Protein 1MKZ (pdb70)

InterPro domains:
  IPR001453 MoaB/Mog domain [PF00994] (14-156)
  IPR001453 MoaB/Mog domain [SM00852] (14-158)
  IPR001453 MoaB/Mog domain [TIGR00177] (12-153)
  IPR001453 MoaB/Mog domain [cd00886] (12-156)
  IPR008284 Molybdenum cofactor biosynthesis, conserved site [PS01078] (72-85)
  IPR012245 Molybdenum cofactor biosynthesis protein MoaB [PIRSF006443] (5-164)
  IPR012245 Molybdenum cofactor biosynthesis protein MoaB [PTHR43232] (4-166)
  IPR013484 Molybdenum cofactor biosynthesis protein B, proteobacteria [TIGR02667] (7-169)
  IPR036425 MoaB/Mog-like domain superfamily [G3DSA:3.40.980.10] (1-170)
  IPR036425 MoaB/Mog-like domain superfamily [SSF53218] (7-168)

Foldseek 3Di:
DFDPDFDAAEEEEEEEAQDDDPVPQVQSVLVVVLSVVLPHHDPYYYYYYLDLVVLLVVVVCLLPDDGAFEYEYEALFFDDDSRCNCVNPVVQAPFWPAVLLVVLCCVCVVPNPCSVGGDWTWGHHNLHTYTYYSDNVSSCCSCPPPNVLQSTSRRPPGHSPVRTRDDD/DAFDPDWDAAEEEEEEEAAPDDPVRQPQSVLVCVVSVVLPHHHPYYDYHYLDLVRLLVVVVCLLPDQGAQEYEYEALFFDDPSRCNCVSPVVQAPFWPVVLQVVLCCVCVVPNPCSVGGDWTWGHHNLHTYTYYRDNVSSCSSCPPPNVLQSTSRRPPHHSVVRTRDHD

B-factor: mean 16.8, std 5.02, range [2.0, 39.2]

Sequence (337 aa):
QVSTEFIPTRIAILTVSNRRGEEDDTSGHYLRDSAQEAGHHVVDKAIVKENRYAIRAQVSAWIASDDVQVVLITGGTGLTEGDQAPEALLPLFDREVEGFGEVFRLSFEEIGTSTLQSRAVAGVANKTLILAPGSTKACRTAWENIIAPQLDARTRPCNFHPHLKKGSSQVSTEFIPTRIAILTVSNRRGEEDDTSGHYLRDSAQEAGHHVVDKAIVKENRYAIRAQVSAWIASDDVQVVLITGGTGLTEGDQAPEALLPLFDREVEGFGEVFRLSFEEIGTSTLQSRAVAGVANKTLILAPGSTKACRTAWENIIAPQLDARTRPCNFHPHLKKGS

Structure (mmCIF, N/CA/C/O backbone):
data_1MKZ
#
_entry.id   1MKZ
#
_cell.length_a   69.169
_cell.length_b   69.169
_cell.length_c   126.184
_cell.angle_alpha   90.00
_cell.angle_beta   90.00
_cell.angle_gamma   120.00
#
_symmetry.space_group_name_H-M   'P 3 2 1'
#
loop_
_entity.id
_entity.type
_entity.pdbx_description
1 polymer 'Molybdenum cofactor biosynthesis protein B'
2 non-polymer 'SULFATE ION'
3 non-polymer 'ACETIC ACID'
4 water water
#
loop_
_atom_site.group_PDB
_atom_site.id
_atom_site.type_symbol
_atom_site.label_atom_id
_atom_site.label_alt_id
_atom_site.label_comp_id
_atom_site.label_asym_id
_atom_site.label_entity_id
_atom_site.label_seq_id
_atom_site.pdbx_PDB_ins_code
_atom_site.Cartn_x
_atom_site.Cartn_y
_atom_site.Cartn_z
_atom_site.occupancy
_atom_site.B_iso_or_equiv
_atom_site.auth_seq_id
_atom_site.auth_comp_id
_atom_site.auth_asym_id
_atom_site.auth_atom_id
_atom_site.pdbx_PDB_model_num
ATOM 1 N N . GLN A 1 3 ? 12.232 35.461 52.232 1.00 26.45 3 GLN A N 1
ATOM 2 C CA . GLN A 1 3 ? 13.429 35.020 53.008 1.00 25.35 3 GLN A CA 1
ATOM 3 C C . GLN A 1 3 ? 13.058 33.981 54.085 1.00 24.11 3 GLN A C 1
ATOM 4 O O . GLN A 1 3 ? 13.221 32.787 53.838 1.00 22.59 3 GLN A O 1
ATOM 10 N N . VAL A 1 4 ? 12.589 34.434 55.255 1.00 22.81 4 VAL A N 1
ATOM 11 C CA . VAL A 1 4 ? 12.184 33.554 56.368 1.00 21.92 4 VAL A CA 1
ATOM 12 C C . VAL A 1 4 ? 10.710 33.726 56.786 1.00 20.63 4 VAL A C 1
ATOM 13 O O . VAL A 1 4 ? 10.276 34.786 57.199 1.00 21.49 4 VAL A O 1
ATOM 17 N N . SER A 1 5 ? 9.956 32.643 56.618 1.00 19.71 5 SER A N 1
ATOM 18 C CA . SER A 1 5 ? 8.531 32.547 56.890 1.00 19.99 5 SER A CA 1
ATOM 19 C C . SER A 1 5 ? 8.223 32.452 58.377 1.00 19.93 5 SER A C 1
ATOM 20 O O . SER A 1 5 ? 8.992 31.879 59.158 1.00 19.24 5 SER A O 1
ATOM 23 N N . THR A 1 6 ? 7.092 33.020 58.778 1.00 19.66 6 THR A N 1
ATOM 24 C CA . THR A 1 6 ? 6.605 32.789 60.113 1.00 19.99 6 THR A CA 1
ATOM 25 C C . THR A 1 6 ? 6.011 31.384 60.245 1.00 20.52 6 THR A C 1
ATOM 26 O O . THR A 1 6 ? 5.826 30.883 61.352 1.00 22.53 6 THR A O 1
ATOM 33 N N . GLU A 1 7 ? 5.708 30.752 59.124 1.00 21.08 7 GLU A N 1
ATOM 34 C CA . GLU A 1 7 ? 5.005 29.476 59.121 1.00 21.33 7 GLU A CA 1
ATOM 35 C C . GLU A 1 7 ? 5.682 28.389 58.319 1.00 20.10 7 GLU A C 1
ATOM 36 O O . GLU A 1 7 ? 6.344 28.642 57.314 1.00 18.52 7 GLU A O 1
ATOM 42 N N . PHE A 1 8 ? 5.476 27.154 58.752 1.00 18.66 8 PHE A N 1
ATOM 43 C CA . PHE A 1 8 ? 5.877 26.005 57.943 1.00 17.64 8 PHE A CA 1
ATOM 44 C C . PHE A 1 8 ? 5.014 25.920 56.680 1.00 17.00 8 PHE A C 1
ATOM 45 O O . PHE A 1 8 ? 3.796 26.173 56.695 1.00 16.04 8 PHE A O 1
ATOM 53 N N . ILE A 1 9 ? 5.682 25.590 55.579 1.00 15.52 9 ILE A N 1
ATOM 54 C CA . ILE A 1 9 ? 5.086 25.508 54.269 1.00 16.12 9 ILE A CA 1
ATOM 55 C C . ILE A 1 9 ? 5.481 24.165 53.708 1.00 15.68 9 ILE A C 1
ATOM 56 O O . ILE A 1 9 ? 6.659 23.931 53.402 1.00 15.80 9 ILE A O 1
ATOM 61 N N . PRO A 1 10 ? 4.530 23.255 53.601 1.00 14.89 10 PRO A N 1
ATOM 62 C CA . PRO A 1 10 ? 4.848 21.956 53.006 1.00 15.04 10 PRO A CA 1
ATOM 63 C C . PRO A 1 10 ? 5.508 22.095 51.637 1.00 15.84 10 PRO A C 1
ATOM 64 O O . PRO A 1 10 ? 5.120 22.917 50.803 1.00 16.76 10 PRO A O 1
ATOM 68 N N . THR A 1 11 ? 6.518 21.262 51.406 1.00 15.16 11 THR A N 1
ATOM 69 C CA . THR A 1 11 ? 7.134 21.151 50.080 1.00 15.96 11 THR A CA 1
ATOM 70 C C . THR A 1 11 ? 6.702 19.853 49.416 1.00 15.39 11 THR A C 1
ATOM 71 O O . THR A 1 11 ? 6.326 18.906 50.110 1.00 14.99 11 THR A O 1
ATOM 75 N N . ARG A 1 12 ? 6.779 19.804 48.082 1.00 15.45 12 ARG A N 1
ATOM 76 C CA . ARG A 1 12 ? 6.439 18.620 47.314 1.00 15.03 12 ARG A CA 1
ATOM 77 C C . ARG A 1 12 ? 7.694 17.869 46.950 1.00 15.50 12 ARG A C 1
ATOM 78 O O . ARG A 1 12 ? 8.524 18.402 46.231 1.00 15.20 12 ARG A O 1
ATOM 86 N N . ILE A 1 13 ? 7.787 16.643 47.450 1.00 14.46 13 ILE A N 1
ATOM 87 C CA . ILE A 1 13 ? 9.016 15.845 47.408 1.00 14.58 13 ILE A CA 1
ATOM 88 C C . ILE A 1 13 ? 8.771 14.571 46.622 1.00 14.46 13 ILE A C 1
ATOM 89 O O . ILE A 1 13 ? 7.705 13.973 46.777 1.00 14.58 13 ILE A O 1
ATOM 94 N N . ALA A 1 14 ? 9.730 14.172 45.777 1.00 14.60 14 ALA A N 1
ATOM 95 C CA . ALA A 1 14 ? 9.746 12.898 45.094 1.00 13.95 14 ALA A CA 1
ATOM 96 C C . ALA A 1 14 ? 10.960 12.132 45.650 1.00 14.91 14 ALA A C 1
ATOM 97 O O . ALA A 1 14 ? 12.030 12.678 45.900 1.00 14.64 14 ALA A O 1
ATOM 99 N N . ILE A 1 15 ? 10.767 10.844 45.849 1.00 14.88 15 ILE A N 1
ATOM 100 C CA . ILE A 1 15 ? 11.823 10.019 46.406 1.00 15.26 15 ILE A CA 1
ATOM 101 C C . ILE A 1 15 ? 12.208 8.878 45.434 1.00 14.28 15 ILE A C 1
ATOM 102 O O . ILE A 1 15 ? 11.360 8.108 44.992 1.00 14.72 15 ILE A O 1
ATOM 107 N N . LEU A 1 16 ? 13.485 8.795 45.139 1.00 14.46 16 LEU A N 1
ATOM 108 C CA . LEU A 1 16 ? 14.058 7.753 44.288 1.00 14.36 16 LEU A CA 1
ATOM 109 C C . LEU A 1 16 ? 14.975 6.829 45.096 1.00 13.57 16 LEU A C 1
ATOM 110 O O . LEU A 1 16 ? 15.917 7.324 45.744 1.00 14.49 16 LEU A O 1
ATOM 115 N N . THR A 1 17 ? 14.721 5.516 45.052 1.00 14.02 17 THR A N 1
ATOM 116 C CA . THR A 1 17 ? 15.679 4.560 45.556 1.00 13.99 17 THR A CA 1
ATOM 117 C C . THR A 1 17 ? 16.446 3.978 44.388 1.00 13.66 17 THR A C 1
ATOM 118 O O . THR A 1 17 ? 15.835 3.606 43.403 1.00 14.39 17 THR A O 1
ATOM 122 N N . VAL A 1 18 ? 17.756 3.883 44.529 1.00 13.90 18 VAL A N 1
ATOM 123 C CA . VAL A 1 18 ? 18.590 3.310 43.493 1.00 13.28 18 VAL A CA 1
ATOM 124 C C . VAL A 1 18 ? 19.113 1.992 44.052 1.00 14.65 18 VAL A C 1
ATOM 125 O O . VAL A 1 18 ? 19.957 1.977 44.961 1.00 15.77 18 VAL A O 1
ATOM 129 N N . SER A 1 19 ? 18.590 0.890 43.521 1.00 16.37 19 SER A N 1
ATOM 130 C CA . SER A 1 19 ? 18.951 -0.443 43.997 1.00 17.75 19 SER A CA 1
ATOM 131 C C . SER A 1 19 ? 18.743 -1.496 42.912 1.00 18.71 19 SER A C 1
ATOM 132 O O . SER A 1 19 ? 17.686 -1.541 42.281 1.00 18.22 19 SER A O 1
ATOM 135 N N . ASN A 1 20 ? 19.731 -2.367 42.741 1.00 21.11 20 ASN A N 1
ATOM 136 C CA . ASN A 1 20 ? 19.621 -3.501 41.818 1.00 22.70 20 ASN A CA 1
ATOM 137 C C . ASN A 1 20 ? 18.628 -4.589 42.284 1.00 23.87 20 ASN A C 1
ATOM 138 O O . ASN A 1 20 ? 18.047 -5.309 41.465 1.00 24.76 20 ASN A O 1
ATOM 143 N N . ARG A 1 21 ? 18.425 -4.701 43.590 1.00 24.34 21 ARG A N 1
ATOM 144 C CA . ARG A 1 21 ? 17.739 -5.867 44.164 1.00 25.11 21 ARG A CA 1
ATOM 145 C C . ARG A 1 21 ? 16.497 -5.565 45.003 1.00 24.78 21 ARG A C 1
ATOM 146 O O . ARG A 1 21 ? 15.565 -6.386 45.082 1.00 25.56 21 ARG A O 1
ATOM 154 N N . ARG A 1 22 ? 16.488 -4.406 45.652 1.00 24.78 22 ARG A N 1
ATOM 155 C CA . ARG A 1 22 ? 15.429 -4.065 46.587 1.00 24.43 22 ARG A CA 1
ATOM 156 C C . ARG A 1 22 ? 14.195 -3.706 45.778 1.00 23.84 22 ARG A C 1
ATOM 157 O O . ARG A 1 22 ? 14.285 -3.001 44.780 1.00 24.50 22 ARG A O 1
ATOM 162 N N . GLY A 1 23 ? 13.038 -4.222 46.182 1.00 23.53 23 GLY A N 1
ATOM 163 C CA . GLY A 1 23 ? 11.788 -3.703 45.675 1.00 23.32 23 GLY A CA 1
ATOM 164 C C . GLY A 1 23 ? 11.140 -2.957 46.817 1.00 23.42 23 GLY A C 1
ATOM 165 O O . GLY A 1 23 ? 11.762 -2.760 47.874 1.00 23.50 23 GLY A O 1
ATOM 166 N N . GLU A 1 24 ? 9.888 -2.553 46.645 1.00 23.51 24 GLU A N 1
ATOM 167 C CA . GLU A 1 24 ? 9.255 -1.780 47.705 1.00 23.68 24 GLU A CA 1
ATOM 168 C C . GLU A 1 24 ? 9.256 -2.511 49.047 1.00 24.52 24 GLU A C 1
ATOM 169 O O . GLU A 1 24 ? 9.394 -1.883 50.098 1.00 26.13 24 GLU A O 1
ATOM 180 N N . GLU A 1 25 ? 9.149 -3.834 49.016 1.00 24.47 25 GLU A N 1
ATOM 181 C CA . GLU A 1 25 ? 8.987 -4.596 50.257 1.00 24.15 25 GLU A CA 1
ATOM 182 C C . GLU A 1 25 ? 10.132 -4.319 51.242 1.00 23.79 25 GLU A C 1
ATOM 183 O O . GLU A 1 25 ? 9.898 -4.255 52.441 1.00 24.46 25 GLU A O 1
ATOM 194 N N . ASP A 1 26 ? 11.363 -4.168 50.754 1.00 22.44 26 ASP A N 1
ATOM 195 C CA . ASP A 1 26 ? 12.487 -4.030 51.680 1.00 21.98 26 ASP A CA 1
ATOM 196 C C . ASP A 1 26 ? 13.235 -2.774 51.361 1.00 20.64 26 ASP A C 1
ATOM 197 O O . ASP A 1 26 ? 14.450 -2.711 51.481 1.00 23.01 26 ASP A O 1
ATOM 202 N N . ASP A 1 27 ? 12.516 -1.762 50.921 1.00 19.03 27 ASP A N 1
ATOM 203 C CA . ASP A 1 27 ? 13.180 -0.500 50.641 1.00 17.90 27 ASP A CA 1
ATOM 204 C C . ASP A 1 27 ? 13.273 0.341 51.921 1.00 17.42 27 ASP A C 1
ATOM 205 O O . ASP A 1 27 ? 12.554 1.329 52.121 1.00 16.14 27 ASP A O 1
ATOM 210 N N . THR A 1 28 ? 14.137 -0.082 52.828 1.00 16.59 28 THR A N 1
ATOM 211 C CA . THR A 1 28 ? 14.156 0.517 54.143 1.00 15.79 28 THR A CA 1
ATOM 212 C C . THR A 1 28 ? 14.472 2.015 54.092 1.00 14.61 28 THR A C 1
ATOM 213 O O . THR A 1 28 ? 13.897 2.804 54.837 1.00 14.39 28 THR A O 1
ATOM 220 N N . SER A 1 29 ? 15.412 2.413 53.249 1.00 14.63 29 SER A N 1
ATOM 221 C CA . SER A 1 29 ? 15.808 3.810 53.271 1.00 13.66 29 SER A CA 1
ATOM 222 C C . SER A 1 29 ? 14.768 4.673 52.575 1.00 14.48 29 SER A C 1
ATOM 223 O O . SER A 1 29 ? 14.427 5.770 53.030 1.00 15.14 29 SER A O 1
ATOM 226 N N . GLY A 1 30 ? 14.207 4.198 51.480 1.00 15.11 30 GLY A N 1
ATOM 227 C CA . GLY A 1 30 ? 13.119 4.944 50.874 1.00 15.33 30 GLY A CA 1
ATOM 228 C C . GLY A 1 30 ? 11.924 5.108 51.792 1.00 15.49 30 GLY A C 1
ATOM 229 O O . GLY A 1 30 ? 11.336 6.189 51.890 1.00 15.08 30 GLY A O 1
ATOM 230 N N . HIS A 1 31 ? 11.557 4.033 52.479 1.00 14.90 31 HIS A N 1
ATOM 231 C CA . HIS A 1 31 ? 10.482 4.125 53.469 1.00 16.10 31 HIS A CA 1
ATOM 232 C C . HIS A 1 31 ? 10.798 5.129 54.594 1.00 15.26 31 HIS A C 1
ATOM 233 O O . HIS A 1 31 ? 9.946 5.881 55.019 1.00 16.33 31 HIS A O 1
ATOM 240 N N . TYR A 1 32 ? 12.033 5.134 55.080 1.00 14.39 32 TYR A N 1
ATOM 241 C CA . TYR A 1 32 ? 12.447 6.060 56.117 1.00 14.59 32 TYR A CA 1
ATOM 242 C C . TYR A 1 32 ? 12.241 7.492 55.612 1.00 14.24 32 TYR A C 1
ATOM 243 O O . TYR A 1 32 ? 11.711 8.354 56.328 1.00 14.62 32 TYR A O 1
ATOM 252 N N . LEU A 1 33 ? 12.689 7.759 54.390 1.00 14.60 33 LEU A N 1
ATOM 253 C CA . LEU A 1 33 ? 12.616 9.118 53.879 1.00 14.46 33 LEU A CA 1
ATOM 254 C C . LEU A 1 33 ? 11.154 9.545 53.666 1.00 14.67 33 LEU A C 1
ATOM 255 O O . LEU A 1 33 ? 10.763 10.675 53.931 1.00 14.56 33 LEU A O 1
ATOM 260 N N . ARG A 1 34 ? 10.360 8.655 53.118 1.00 14.73 34 ARG A N 1
ATOM 261 C CA . ARG A 1 34 ? 8.952 8.972 52.899 1.00 16.70 34 ARG A CA 1
ATOM 262 C C . ARG A 1 34 ? 8.251 9.222 54.238 1.00 16.84 34 ARG A C 1
ATOM 263 O O . ARG A 1 34 ? 7.547 10.235 54.423 1.00 17.14 34 ARG A O 1
ATOM 271 N N . ASP A 1 35 ? 8.429 8.306 55.183 1.00 16.53 35 ASP A N 1
ATOM 272 C CA . ASP A 1 35 ? 7.799 8.464 56.495 1.00 16.60 35 ASP A CA 1
ATOM 273 C C . ASP A 1 35 ? 8.260 9.743 57.174 1.00 16.51 35 ASP A C 1
ATOM 274 O O . ASP A 1 35 ? 7.451 10.432 57.794 1.00 16.80 35 ASP A O 1
ATOM 279 N N . SER A 1 36 ? 9.544 10.065 57.076 1.00 16.18 36 SER A N 1
ATOM 280 C CA . SER A 1 36 ? 10.090 11.204 57.781 1.00 15.95 36 SER A CA 1
ATOM 281 C C . SER A 1 36 ? 9.544 12.489 57.144 1.00 15.96 36 SER A C 1
ATOM 282 O O . SER A 1 36 ? 9.175 13.416 57.864 1.00 16.19 36 SER A O 1
ATOM 285 N N . ALA A 1 37 ? 9.466 12.520 55.816 1.00 16.22 37 ALA A N 1
ATOM 286 C CA . ALA A 1 37 ? 8.961 13.677 55.070 1.00 16.43 37 ALA A CA 1
ATOM 287 C C . ALA A 1 37 ? 7.474 13.939 55.395 1.00 16.09 37 ALA A C 1
ATOM 288 O O . ALA A 1 37 ? 7.080 15.061 55.710 1.00 15.36 37 ALA A O 1
ATOM 290 N N . GLN A 1 38 ? 6.658 12.895 55.328 1.00 16.00 38 GLN A N 1
ATOM 291 C CA . GLN A 1 38 ? 5.242 12.987 55.688 1.00 15.82 38 GLN A CA 1
ATOM 292 C C . GLN A 1 38 ? 5.054 13.383 57.166 1.00 16.23 38 GLN A C 1
ATOM 293 O O . GLN A 1 38 ? 4.248 14.269 57.508 1.00 15.75 38 GLN A O 1
ATOM 304 N N . GLU A 1 39 ? 5.799 12.759 58.069 1.00 16.55 39 GLU A N 1
ATOM 305 C CA . GLU A 1 39 ? 5.675 13.120 59.469 1.00 17.08 39 GLU A CA 1
ATOM 306 C C . GLU A 1 39 ? 5.948 14.603 59.678 1.00 16.82 39 GLU A C 1
ATOM 307 O O . GLU A 1 39 ? 5.275 15.209 60.496 1.00 17.12 39 GLU A O 1
ATOM 313 N N . ALA A 1 40 ? 6.919 15.173 58.954 1.00 16.88 40 ALA A N 1
ATOM 314 C CA . ALA A 1 40 ? 7.303 16.587 59.089 1.00 16.69 40 ALA A CA 1
ATOM 315 C C . ALA A 1 40 ? 6.281 17.503 58.422 1.00 16.91 40 ALA A C 1
ATOM 316 O O . ALA A 1 40 ? 6.369 18.733 58.555 1.00 18.24 40 ALA A O 1
ATOM 318 N N . GLY A 1 41 ? 5.339 16.939 57.674 1.00 16.36 41 GLY A N 1
ATOM 319 C CA . GLY A 1 41 ? 4.281 17.742 57.067 1.00 16.66 41 GLY A CA 1
ATOM 320 C C . GLY A 1 41 ? 4.475 18.075 55.599 1.00 16.22 41 GLY A C 1
ATOM 321 O O . GLY A 1 41 ? 3.682 18.829 55.030 1.00 16.93 41 GLY A O 1
ATOM 322 N N . HIS A 1 42 ? 5.516 17.519 54.984 1.00 15.02 42 HIS A N 1
ATOM 323 C CA . HIS A 1 42 ? 5.720 17.645 53.556 1.00 14.52 42 HIS A CA 1
ATOM 324 C C . HIS A 1 42 ? 4.819 16.656 52.821 1.00 14.92 42 HIS A C 1
ATOM 325 O O . HIS A 1 42 ? 4.141 15.812 53.426 1.00 17.66 42 HIS A O 1
ATOM 332 N N . HIS A 1 43 ? 4.781 16.816 51.516 1.00 16.30 43 HIS A N 1
ATOM 333 C CA . HIS A 1 43 ? 3.915 16.047 50.649 1.00 17.36 43 HIS A CA 1
ATOM 334 C C . HIS A 1 43 ? 4.839 15.243 49.744 1.00 17.50 43 HIS A C 1
ATOM 335 O O . HIS A 1 43 ? 5.564 15.821 48.952 1.00 16.58 43 HIS A O 1
ATOM 342 N N . VAL A 1 44 ? 4.805 13.912 49.856 1.00 17.63 44 VAL A N 1
ATOM 343 C CA . VAL A 1 44 ? 5.563 13.038 48.976 1.00 18.02 44 VAL A CA 1
ATOM 344 C C . VAL A 1 44 ? 4.673 12.716 47.777 1.00 18.44 44 VAL A C 1
ATOM 345 O O . VAL A 1 44 ? 3.726 11.925 47.900 1.00 19.05 44 VAL A O 1
ATOM 349 N N . VAL A 1 45 ? 4.952 13.389 46.668 1.00 17.42 45 VAL A N 1
ATOM 350 C CA . VAL A 1 45 ? 4.094 13.417 45.481 1.00 18.04 45 VAL A CA 1
ATOM 351 C C . VAL A 1 45 ? 4.417 12.297 44.516 1.00 17.76 45 VAL A C 1
ATOM 352 O O . VAL A 1 45 ? 3.596 11.907 43.682 1.00 20.13 45 VAL A O 1
ATOM 356 N N . ASP A 1 46 ? 5.599 11.723 44.651 1.00 17.65 46 ASP A N 1
ATOM 357 C CA . ASP A 1 46 ? 5.947 10.593 43.808 1.00 16.51 46 ASP A CA 1
ATOM 358 C C . ASP A 1 46 ? 7.082 9.814 44.440 1.00 16.01 46 ASP A C 1
ATOM 359 O O . ASP A 1 46 ? 7.791 10.342 45.285 1.00 16.07 46 ASP A O 1
ATOM 364 N N . LYS A 1 47 ? 7.230 8.551 44.046 1.00 16.58 47 LYS A N 1
ATOM 365 C CA . LYS A 1 47 ? 8.246 7.666 44.593 1.00 17.13 47 LYS A CA 1
ATOM 366 C C . LYS A 1 47 ? 8.511 6.644 43.524 1.00 15.88 47 LYS A C 1
ATOM 367 O O . LYS A 1 47 ? 7.540 6.161 42.923 1.00 17.95 47 LYS A O 1
ATOM 373 N N . ALA A 1 48 ? 9.784 6.264 43.323 1.00 15.59 48 ALA A N 1
ATOM 374 C CA . ALA A 1 48 ? 10.167 5.199 42.393 1.00 15.35 48 ALA A CA 1
ATOM 375 C C . ALA A 1 48 ? 11.410 4.494 42.889 1.00 15.18 48 ALA A C 1
ATOM 376 O O . ALA A 1 48 ? 12.184 5.075 43.641 1.00 15.67 48 ALA A O 1
ATOM 378 N N . ILE A 1 49 ? 11.605 3.273 42.412 1.00 14.72 49 ILE A N 1
ATOM 379 C CA . ILE A 1 49 ? 12.817 2.516 42.616 1.00 14.47 49 ILE A CA 1
ATOM 380 C C . ILE A 1 49 ? 13.356 2.164 41.231 1.00 14.02 49 ILE A C 1
ATOM 381 O O . ILE A 1 49 ? 12.605 1.716 40.365 1.00 14.07 49 ILE A O 1
ATOM 386 N N . VAL A 1 50 ? 14.646 2.415 40.995 1.00 15.41 50 VAL A N 1
ATOM 387 C CA . VAL A 1 50 ? 15.284 2.094 39.744 1.00 15.40 50 VAL A CA 1
ATOM 388 C C . VAL A 1 50 ? 16.551 1.339 40.031 1.00 15.99 50 VAL A C 1
ATOM 389 O O . VAL A 1 50 ? 17.072 1.385 41.151 1.00 14.52 50 VAL A O 1
ATOM 393 N N . LYS A 1 51 ? 17.052 0.643 39.014 1.00 16.93 51 LYS A N 1
ATOM 394 C CA . LYS A 1 51 ? 18.294 -0.111 39.125 1.00 18.10 51 LYS A CA 1
ATOM 395 C C . LYS A 1 51 ? 19.472 0.848 39.058 1.00 17.08 51 LYS A C 1
ATOM 396 O O . LYS A 1 51 ? 19.249 2.045 38.845 1.00 16.04 51 LYS A O 1
ATOM 402 N N . GLU A 1 52 ? 20.665 0.296 39.289 1.00 18.06 52 GLU A N 1
ATOM 403 C CA . GLU A 1 52 ? 21.911 1.069 39.295 1.00 18.82 52 GLU A CA 1
ATOM 404 C C . GLU A 1 52 ? 22.343 1.282 37.863 1.00 17.98 52 GLU A C 1
ATOM 405 O O . GLU A 1 52 ? 23.253 0.625 37.315 1.00 18.95 52 GLU A O 1
ATOM 411 N N . ASN A 1 53 ? 21.596 2.149 37.215 1.00 15.73 53 ASN A N 1
ATOM 412 C CA . ASN A 1 53 ? 21.727 2.374 35.810 1.00 15.10 53 ASN A CA 1
ATOM 413 C C . ASN A 1 53 ? 21.616 3.893 35.585 1.00 13.92 53 ASN A C 1
ATOM 414 O O . ASN A 1 53 ? 20.634 4.498 35.967 1.00 12.96 53 ASN A O 1
ATOM 419 N N . ARG A 1 54 ? 22.617 4.496 34.951 1.00 13.03 54 ARG A N 1
ATOM 420 C CA . ARG A 1 54 ? 22.554 5.944 34.830 1.00 12.73 54 ARG A CA 1
ATOM 421 C C . ARG A 1 54 ? 21.372 6.448 34.003 1.00 11.31 54 ARG A C 1
ATOM 422 O O . ARG A 1 54 ? 20.874 7.555 34.241 1.00 11.70 54 ARG A O 1
ATOM 430 N N . TYR A 1 55 ? 20.940 5.690 33.018 1.00 10.38 55 TYR A N 1
ATOM 431 C CA . TYR A 1 55 ? 19.841 6.131 32.149 1.00 10.16 55 TYR A CA 1
ATOM 432 C C . TYR A 1 55 ? 18.498 6.074 32.840 1.00 10.63 55 TYR A C 1
ATOM 433 O O . TYR A 1 55 ? 17.641 6.922 32.642 1.00 10.51 55 TYR A O 1
ATOM 442 N N . ALA A 1 56 ? 18.278 5.006 33.619 1.00 11.04 56 ALA A N 1
ATOM 443 C CA . ALA A 1 56 ? 17.084 4.931 34.412 1.00 11.18 56 ALA A CA 1
ATOM 444 C C . ALA A 1 56 ? 16.968 6.096 35.385 1.00 10.67 56 ALA A C 1
ATOM 445 O O . ALA A 1 56 ? 15.917 6.652 35.539 1.00 12.18 56 ALA A O 1
ATOM 447 N N . ILE A 1 57 ? 18.064 6.432 36.047 1.00 10.97 57 ILE A N 1
ATOM 448 C CA . ILE A 1 57 ? 18.097 7.536 36.985 1.00 11.27 57 ILE A CA 1
ATOM 449 C C . ILE A 1 57 ? 17.820 8.835 36.230 1.00 12.47 57 ILE A C 1
ATOM 450 O O . ILE A 1 57 ? 16.977 9.612 36.615 1.00 12.82 57 ILE A O 1
ATOM 455 N N . ARG A 1 58 ? 18.531 9.066 35.140 1.00 12.80 58 ARG A N 1
ATOM 456 C CA . ARG A 1 58 ? 18.304 10.308 34.390 1.00 11.66 58 ARG A CA 1
ATOM 457 C C . ARG A 1 58 ? 16.885 10.461 33.884 1.00 12.20 58 ARG A C 1
ATOM 458 O O . ARG A 1 58 ? 16.337 11.568 33.829 1.00 12.69 58 ARG A O 1
ATOM 466 N N . ALA A 1 59 ? 16.249 9.355 33.482 1.00 11.44 59 ALA A N 1
ATOM 467 C CA . ALA A 1 59 ? 14.915 9.410 32.963 1.00 11.80 59 ALA A CA 1
ATOM 468 C C . ALA A 1 59 ? 13.962 9.869 34.060 1.00 11.94 59 ALA A C 1
ATOM 469 O O . ALA A 1 59 ? 13.161 10.739 33.848 1.00 12.44 59 ALA A O 1
ATOM 471 N N . GLN A 1 60 ? 14.028 9.224 35.220 1.00 11.93 60 GLN A N 1
ATOM 472 C CA . GLN A 1 60 ? 13.061 9.538 36.278 1.00 12.52 60 GLN A CA 1
ATOM 473 C C . GLN A 1 60 ? 13.344 10.935 36.815 1.00 12.03 60 GLN A C 1
ATOM 474 O O . GLN A 1 60 ? 12.406 11.699 37.001 1.00 12.54 60 GLN A O 1
ATOM 480 N N . VAL A 1 61 ? 14.602 11.299 37.077 1.00 11.96 61 VAL A N 1
ATOM 481 C CA . VAL A 1 61 ? 14.915 12.597 37.668 1.00 13.06 61 VAL A CA 1
ATOM 482 C C . VAL A 1 61 ? 14.610 13.720 36.666 1.00 13.88 61 VAL A C 1
ATOM 483 O O . VAL A 1 61 ? 14.046 14.758 37.045 1.00 13.39 61 VAL A O 1
ATOM 487 N N . SER A 1 62 ? 14.833 13.470 35.377 1.00 12.63 62 SER A N 1
ATOM 488 C CA . SER A 1 62 ? 14.566 14.497 34.364 1.00 12.85 62 SER A CA 1
ATOM 489 C C . SER A 1 62 ? 13.071 14.758 34.325 1.00 13.02 62 SER A C 1
ATOM 490 O O . SER A 1 62 ? 12.645 15.859 34.087 1.00 13.68 62 SER A O 1
ATOM 493 N N . ALA A 1 63 ? 12.250 13.729 34.485 1.00 14.25 63 ALA A N 1
ATOM 494 C CA . ALA A 1 63 ? 10.794 13.915 34.493 1.00 14.35 63 ALA A CA 1
ATOM 495 C C . ALA A 1 63 ? 10.400 14.815 35.655 1.00 14.54 63 ALA A C 1
ATOM 496 O O . ALA A 1 63 ? 9.642 15.743 35.482 1.00 14.85 63 ALA A O 1
ATOM 498 N N . TRP A 1 64 ? 10.951 14.557 36.837 1.00 13.90 64 TRP A N 1
ATOM 499 C CA . TRP A 1 64 ? 10.599 15.375 37.998 1.00 13.77 64 TRP A CA 1
ATOM 500 C C . TRP A 1 64 ? 11.148 16.794 37.888 1.00 13.30 64 TRP A C 1
ATOM 501 O O . TRP A 1 64 ? 10.481 17.751 38.274 1.00 13.87 64 TRP A O 1
ATOM 512 N N . ILE A 1 65 ? 12.339 16.945 37.347 1.00 13.72 65 ILE A N 1
ATOM 513 C CA . ILE A 1 65 ? 12.924 18.291 37.106 1.00 12.38 65 ILE A CA 1
ATOM 514 C C . ILE A 1 65 ? 11.961 19.160 36.219 1.00 13.04 65 ILE A C 1
ATOM 515 O O . ILE A 1 65 ? 11.682 20.318 36.509 1.00 13.41 65 ILE A O 1
ATOM 520 N N . ALA A 1 66 ? 11.476 18.557 35.142 1.00 13.19 66 ALA A N 1
ATOM 521 C CA . ALA A 1 66 ? 10.598 19.240 34.201 1.00 13.73 66 ALA A CA 1
ATOM 522 C C . ALA A 1 66 ? 9.157 19.431 34.663 1.00 14.04 66 ALA A C 1
ATOM 523 O O . ALA A 1 66 ? 8.392 20.289 34.103 1.00 15.10 66 ALA A O 1
ATOM 525 N N . SER A 1 67 ? 8.752 18.652 35.664 1.00 13.54 67 SER A N 1
ATOM 526 C CA . SER A 1 67 ? 7.363 18.715 36.157 1.00 14.55 67 SER A CA 1
ATOM 527 C C . SER A 1 67 ? 6.991 20.056 36.722 1.00 15.11 67 SER A C 1
ATOM 528 O O . SER A 1 67 ? 7.847 20.827 37.097 1.00 14.42 67 SER A O 1
ATOM 531 N N . ASP A 1 68 ? 5.683 20.302 36.786 1.00 15.33 68 ASP A N 1
ATOM 532 C CA . ASP A 1 68 ? 5.191 21.500 37.432 1.00 17.34 68 ASP A CA 1
ATOM 533 C C . ASP A 1 68 ? 5.233 21.443 38.941 1.00 16.49 68 ASP A C 1
ATOM 534 O O . ASP A 1 68 ? 5.341 22.474 39.604 1.00 17.00 68 ASP A O 1
ATOM 539 N N . ASP A 1 69 ? 5.102 20.242 39.486 1.00 16.69 69 ASP A N 1
ATOM 540 C CA . ASP A 1 69 ? 4.809 20.080 40.895 1.00 16.59 69 ASP A CA 1
ATOM 541 C C . ASP A 1 69 ? 5.971 19.665 41.791 1.00 16.14 69 ASP A C 1
ATOM 542 O O . ASP A 1 69 ? 5.926 19.900 42.990 1.00 16.25 69 ASP A O 1
ATOM 547 N N . VAL A 1 70 ? 6.993 19.028 41.244 1.00 14.66 70 VAL A N 1
ATOM 548 C CA . VAL A 1 70 ? 8.017 18.470 42.113 1.00 14.85 70 VAL A CA 1
ATOM 549 C C . VAL A 1 70 ? 9.035 19.566 42.449 1.00 14.30 70 VAL A C 1
ATOM 550 O O . VAL A 1 70 ? 9.687 20.148 41.577 1.00 14.48 70 VAL A O 1
ATOM 554 N N . GLN A 1 71 ? 9.216 19.817 43.743 1.00 13.40 71 GLN A N 1
ATOM 555 C CA . GLN A 1 71 ? 10.149 20.840 44.196 1.00 13.09 71 GLN A CA 1
ATOM 556 C C . GLN A 1 71 ? 11.475 20.268 44.669 1.00 13.58 71 GLN A C 1
ATOM 557 O O . GLN A 1 71 ? 12.481 20.941 44.584 1.00 12.27 71 GLN A O 1
ATOM 563 N N . VAL A 1 72 ? 11.457 19.064 45.211 1.00 13.86 72 VAL A N 1
ATOM 564 C CA . VAL A 1 72 ? 12.629 18.441 45.816 1.00 13.98 72 VAL A CA 1
ATOM 565 C C . VAL A 1 72 ? 12.638 16.979 45.427 1.00 12.90 72 VAL A C 1
ATOM 566 O O . VAL A 1 72 ? 11.601 16.295 45.510 1.00 13.91 72 VAL A O 1
ATOM 570 N N . VAL A 1 73 ? 13.804 16.521 44.983 1.00 13.54 73 VAL A N 1
ATOM 571 C CA . VAL A 1 73 ? 14.049 15.109 44.736 1.00 14.05 73 VAL A CA 1
ATOM 572 C C . VAL A 1 73 ? 15.077 14.561 45.742 1.00 13.61 73 VAL A C 1
ATOM 573 O O . VAL A 1 73 ? 16.168 15.121 45.844 1.00 14.05 73 VAL A O 1
ATOM 577 N N . LEU A 1 74 ? 14.701 13.517 46.468 1.00 13.73 74 LEU A N 1
ATOM 578 C CA . LEU A 1 74 ? 15.609 12.788 47.353 1.00 14.44 74 LEU A CA 1
ATOM 579 C C . LEU A 1 74 ? 15.941 11.483 46.669 1.00 14.87 74 LEU A C 1
ATOM 580 O O . LEU A 1 74 ? 15.038 10.711 46.298 1.00 16.10 74 LEU A O 1
ATOM 585 N N . ILE A 1 75 ? 17.239 11.205 46.592 1.00 14.54 75 ILE A N 1
ATOM 586 C CA . ILE A 1 75 ? 17.733 9.948 46.060 1.00 13.99 75 ILE A CA 1
ATOM 587 C C . ILE A 1 75 ? 18.543 9.227 47.116 1.00 12.98 75 ILE A C 1
ATOM 588 O O . ILE A 1 75 ? 19.409 9.841 47.745 1.00 14.21 75 ILE A O 1
ATOM 593 N N . THR A 1 76 ? 18.363 7.930 47.231 1.00 12.96 76 THR A N 1
ATOM 594 C CA . THR A 1 76 ? 19.180 7.148 48.140 1.00 13.49 76 THR A CA 1
ATOM 595 C C . THR A 1 76 ? 19.746 5.975 47.409 1.00 12.84 76 THR A C 1
ATOM 596 O O . THR A 1 76 ? 18.994 5.248 46.768 1.00 12.77 76 THR A O 1
ATOM 600 N N . GLY A 1 77 ? 21.065 5.795 47.474 1.00 13.10 77 GLY A N 1
ATOM 601 C CA . GLY A 1 77 ? 21.700 4.666 46.789 1.00 13.73 77 GLY A CA 1
ATOM 602 C C . GLY A 1 77 ? 22.555 5.148 45.619 1.00 13.67 77 GLY A C 1
ATOM 603 O O . GLY A 1 77 ? 22.279 6.241 45.046 1.00 15.22 77 GLY A O 1
ATOM 604 N N . GLY A 1 78 ? 23.576 4.354 45.331 1.00 14.70 78 GLY A N 1
ATOM 605 C CA . GLY A 1 78 ? 24.382 4.570 44.150 1.00 14.45 78 GLY A CA 1
ATOM 606 C C . GLY A 1 78 ? 25.457 5.639 44.211 1.00 14.21 78 GLY A C 1
ATOM 607 O O . GLY A 1 78 ? 25.938 6.050 43.139 1.00 13.46 78 GLY A O 1
ATOM 608 N N . THR A 1 79 ? 25.840 6.056 45.422 1.00 15.27 79 THR A N 1
ATOM 609 C CA . THR A 1 79 ? 26.902 7.065 45.562 1.00 15.09 79 THR A CA 1
ATOM 610 C C . THR A 1 79 ? 28.270 6.480 45.934 1.00 15.82 79 THR A C 1
ATOM 611 O O . THR A 1 79 ? 29.231 7.223 46.161 1.00 16.48 79 THR A O 1
ATOM 615 N N . GLY A 1 80 ? 28.379 5.159 45.963 1.00 14.99 80 GLY A N 1
ATOM 616 C CA . GLY A 1 80 ? 29.625 4.503 46.285 1.00 15.83 80 GLY A CA 1
ATOM 617 C C . GLY A 1 80 ? 30.689 4.569 45.223 1.00 16.52 80 GLY A C 1
ATOM 618 O O . GLY A 1 80 ? 30.535 5.284 44.244 1.00 15.87 80 GLY A O 1
ATOM 619 N N . LEU A 1 81 ? 31.741 3.770 45.386 1.00 18.08 81 LEU A N 1
ATOM 620 C CA . LEU A 1 81 ? 32.996 3.978 44.673 1.00 19.51 81 LEU A CA 1
ATOM 621 C C . LEU A 1 81 ? 33.315 2.910 43.654 1.00 21.33 81 LEU A C 1
ATOM 622 O O . LEU A 1 81 ? 34.439 2.854 43.098 1.00 23.49 81 LEU A O 1
ATOM 627 N N . THR A 1 82 ? 32.355 2.024 43.432 1.00 21.93 82 THR A N 1
ATOM 628 C CA . THR A 1 82 ? 32.562 0.958 42.471 1.00 21.63 82 THR A CA 1
ATOM 629 C C . THR A 1 82 ? 31.881 1.275 41.165 1.00 22.36 82 THR A C 1
ATOM 630 O O . THR A 1 82 ? 31.128 2.245 41.065 1.00 21.21 82 THR A O 1
ATOM 634 N N . GLU A 1 83 ? 32.161 0.414 40.182 1.00 23.34 83 GLU A N 1
ATOM 635 C CA . GLU A 1 83 ? 31.620 0.511 38.833 1.00 23.75 83 GLU A CA 1
ATOM 636 C C . GLU A 1 83 ? 30.101 0.738 38.753 1.00 23.06 83 GLU A C 1
ATOM 637 O O . GLU A 1 83 ? 29.663 1.566 37.966 1.00 24.17 83 GLU A O 1
ATOM 648 N N . GLY A 1 84 ? 29.315 0.037 39.573 1.00 23.01 84 GLY A N 1
ATOM 649 C CA . GLY A 1 84 ? 27.874 0.001 39.458 1.00 22.85 84 GLY A CA 1
ATOM 650 C C . GLY A 1 84 ? 27.161 1.175 40.119 1.00 22.12 84 GLY A C 1
ATOM 651 O O . GLY A 1 84 ? 25.960 1.470 39.900 1.00 24.78 84 GLY A O 1
ATOM 652 N N . ASP A 1 85 ? 27.919 1.917 40.915 1.00 20.56 85 ASP A N 1
ATOM 653 C CA . ASP A 1 85 ? 27.390 3.096 41.606 1.00 18.79 85 ASP A CA 1
ATOM 654 C C . ASP A 1 85 ? 27.379 4.273 40.656 1.00 18.75 85 ASP A C 1
ATOM 655 O O . ASP A 1 85 ? 28.440 4.781 40.293 1.00 18.87 85 ASP A O 1
ATOM 660 N N . GLN A 1 86 ? 26.202 4.682 40.211 1.00 16.86 86 GLN A N 1
ATOM 661 C CA . GLN A 1 86 ? 26.126 5.659 39.115 1.00 16.88 86 GLN A CA 1
ATOM 662 C C . GLN A 1 86 ? 25.345 6.914 39.396 1.00 15.57 86 GLN A C 1
ATOM 663 O O . GLN A 1 86 ? 25.035 7.704 38.477 1.00 15.57 86 GLN A O 1
ATOM 669 N N . ALA A 1 87 ? 24.907 7.147 40.646 1.00 14.20 87 ALA A N 1
ATOM 670 C CA . ALA A 1 87 ? 24.018 8.279 40.924 1.00 14.22 87 ALA A CA 1
ATOM 671 C C . ALA A 1 87 ? 24.732 9.614 40.674 1.00 13.89 87 ALA A C 1
ATOM 672 O O . ALA A 1 87 ? 24.188 10.453 39.960 1.00 14.88 87 ALA A O 1
ATOM 674 N N . PRO A 1 88 ? 25.944 9.860 41.153 1.00 13.67 88 PRO A N 1
ATOM 675 C CA . PRO A 1 88 ? 26.599 11.132 40.793 1.00 13.97 88 PRO A CA 1
ATOM 676 C C . PRO A 1 88 ? 26.844 11.277 39.289 1.00 14.36 88 PRO A C 1
ATOM 677 O O . PRO A 1 88 ? 26.671 12.399 38.750 1.00 14.75 88 PRO A O 1
ATOM 681 N N . GLU A 1 89 ? 27.302 10.241 38.623 1.00 14.19 89 GLU A N 1
ATOM 682 C CA . GLU A 1 89 ? 27.535 10.284 37.188 1.00 14.44 89 GLU A CA 1
ATOM 683 C C . GLU A 1 89 ? 26.246 10.647 36.459 1.00 13.95 89 GLU A C 1
ATOM 684 O O . GLU A 1 89 ? 26.268 11.353 35.451 1.00 14.29 89 GLU A O 1
ATOM 690 N N . ALA A 1 90 ? 25.133 10.113 36.956 1.00 12.48 90 ALA A N 1
ATOM 691 C CA . ALA A 1 90 ? 23.864 10.336 36.298 1.00 13.48 90 ALA A CA 1
ATOM 692 C C . ALA A 1 90 ? 23.445 11.739 36.449 1.00 13.45 90 ALA A C 1
ATOM 693 O O . ALA A 1 90 ? 22.913 12.366 35.495 1.00 13.25 90 ALA A O 1
ATOM 695 N N . LEU A 1 91 ? 23.622 12.284 37.664 1.00 14.08 91 LEU A N 1
ATOM 696 C CA . LEU A 1 91 ? 22.904 13.479 38.065 1.00 14.91 91 LEU A CA 1
ATOM 697 C C . LEU A 1 91 ? 23.703 14.741 37.796 1.00 14.28 91 LEU A C 1
ATOM 698 O O . LEU A 1 91 ? 23.159 15.794 37.421 1.00 14.70 91 LEU A O 1
ATOM 703 N N . LEU A 1 92 ? 25.010 14.715 38.019 1.00 14.18 92 LEU A N 1
ATOM 704 C CA . LEU A 1 92 ? 25.812 15.926 37.855 1.00 14.22 92 LEU A CA 1
ATOM 705 C C . LEU A 1 92 ? 25.558 16.652 36.507 1.00 14.79 92 LEU A C 1
ATOM 706 O O . LEU A 1 92 ? 25.414 17.867 36.503 1.00 16.39 92 LEU A O 1
ATOM 711 N N . PRO A 1 93 ? 25.501 15.944 35.377 1.00 14.62 93 PRO A N 1
ATOM 712 C CA . PRO A 1 93 ? 25.224 16.596 34.077 1.00 15.06 93 PRO A CA 1
ATOM 713 C C . PRO A 1 93 ? 23.853 17.277 34.000 1.00 15.50 93 PRO A C 1
ATOM 714 O O . PRO A 1 93 ? 23.670 18.122 33.121 1.00 17.28 93 PRO A O 1
ATOM 718 N N . LEU A 1 94 ? 22.943 16.943 34.896 1.00 15.33 94 LEU A N 1
ATOM 719 C CA . LEU A 1 94 ? 21.597 17.497 34.843 1.00 13.49 94 LEU A CA 1
ATOM 720 C C . LEU A 1 94 ? 21.497 18.794 35.654 1.00 13.62 94 LEU A C 1
ATOM 721 O O . LEU A 1 94 ? 20.503 19.487 35.616 1.00 14.34 94 LEU A O 1
ATOM 726 N N . PHE A 1 95 ? 22.521 19.129 36.417 1.00 13.46 95 PHE A N 1
ATOM 727 C CA . PHE A 1 95 ? 22.384 20.273 37.310 1.00 14.17 95 PHE A CA 1
ATOM 728 C C . PHE A 1 95 ? 22.577 21.616 36.602 1.00 14.04 95 PHE A C 1
ATOM 729 O O . PHE A 1 95 ? 23.485 21.738 35.765 1.00 15.57 95 PHE A O 1
ATOM 737 N N . ASP A 1 96 ? 21.762 22.621 36.952 1.00 14.72 96 ASP A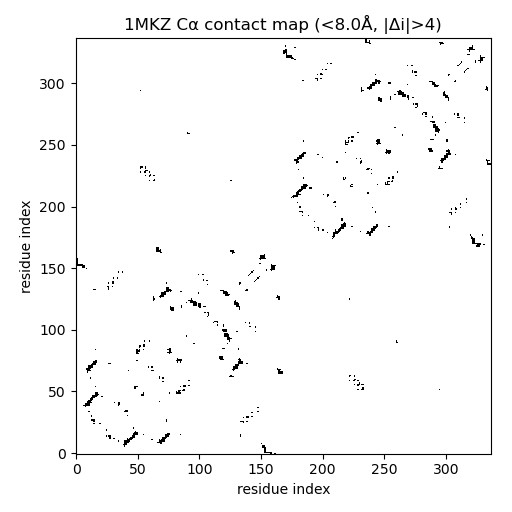 N 1
ATOM 738 C CA . ASP A 1 96 ? 22.129 24.022 36.658 1.00 13.57 96 ASP A CA 1
ATOM 739 C C . ASP A 1 96 ? 23.291 24.519 37.512 1.00 14.58 96 ASP A C 1
ATOM 740 O O . ASP A 1 96 ? 24.196 25.219 37.032 1.00 14.20 96 ASP A O 1
ATOM 745 N N . ARG A 1 97 ? 23.232 24.173 38.787 1.00 14.62 97 ARG A N 1
ATOM 746 C CA . ARG A 1 97 ? 24.260 24.506 39.765 1.00 15.49 97 ARG A CA 1
ATOM 747 C C . ARG A 1 97 ? 24.409 23.343 40.735 1.00 14.87 97 ARG A C 1
ATOM 748 O O . ARG A 1 97 ? 23.465 22.660 41.059 1.00 13.93 97 ARG A O 1
ATOM 763 N N . GLU A 1 98 ? 25.624 23.163 41.226 1.00 16.58 98 GLU A N 1
ATOM 764 C CA . GLU A 1 98 ? 25.867 22.282 42.369 1.00 16.47 98 GLU A CA 1
ATOM 765 C C . GLU A 1 98 ? 25.686 22.996 43.723 1.00 16.86 98 GLU A C 1
ATOM 766 O O . GLU A 1 98 ? 26.001 24.190 43.857 1.00 18.99 98 GLU A O 1
ATOM 772 N N . VAL A 1 99 ? 25.175 22.293 44.725 1.00 15.18 99 VAL A N 1
ATOM 773 C CA . VAL A 1 99 ? 25.013 22.812 46.113 1.00 15.72 99 VAL A CA 1
ATOM 774 C C . VAL A 1 99 ? 26.137 22.127 46.899 1.00 14.93 99 VAL A C 1
ATOM 775 O O . VAL A 1 99 ? 25.887 21.120 47.559 1.00 13.84 99 VAL A O 1
ATOM 779 N N . GLU A 1 100 ? 27.361 22.639 46.820 1.00 14.82 100 GLU A N 1
ATOM 780 C CA . GLU A 1 100 ? 28.552 21.959 47.375 1.00 16.04 100 GLU A CA 1
ATOM 781 C C . GLU A 1 100 ? 28.428 21.736 48.881 1.00 16.29 100 GLU A C 1
ATOM 782 O O . GLU A 1 100 ? 29.025 20.799 49.443 1.00 15.93 100 GLU A O 1
ATOM 786 N N . GLY A 1 101 ? 27.638 22.582 49.536 1.00 15.76 101 GLY A N 1
ATOM 787 C CA . GLY A 1 101 ? 27.506 22.511 50.971 1.00 15.67 101 GLY A CA 1
ATOM 788 C C . GLY A 1 101 ? 26.880 21.226 51.435 1.00 14.39 101 GLY A C 1
ATOM 789 O O . GLY A 1 101 ? 27.095 20.823 52.562 1.00 14.01 101 GLY A O 1
ATOM 790 N N . PHE A 1 102 ? 26.074 20.587 50.598 1.00 13.38 102 PHE A N 1
ATOM 791 C CA . PHE A 1 102 ? 25.342 19.423 51.077 1.00 13.39 102 PHE A CA 1
ATOM 792 C C . PHE A 1 102 ? 26.308 18.265 51.315 1.00 13.19 102 PHE A C 1
ATOM 793 O O . PHE A 1 102 ? 26.296 17.674 52.388 1.00 12.34 102 PHE A O 1
ATOM 801 N N . GLY A 1 103 ? 27.089 17.921 50.290 1.00 13.54 103 GLY A N 1
ATOM 802 C CA . GLY A 1 103 ? 28.084 16.865 50.414 1.00 13.19 103 GLY A CA 1
ATOM 803 C C . GLY A 1 103 ? 29.086 17.140 51.530 1.00 13.73 103 GLY A C 1
ATOM 804 O O . GLY A 1 103 ? 29.473 16.232 52.247 1.00 13.55 103 GLY A O 1
ATOM 805 N N . GLU A 1 104 ? 29.532 18.385 51.644 1.00 13.17 104 GLU A N 1
ATOM 806 C CA . GLU A 1 104 ? 30.538 18.774 52.644 1.00 12.67 104 GLU A CA 1
ATOM 807 C C . GLU A 1 104 ? 30.034 18.624 54.043 1.00 13.15 104 GLU A C 1
ATOM 808 O O . GLU A 1 104 ? 30.666 18.010 54.871 1.00 13.53 104 GLU A O 1
ATOM 814 N N . VAL A 1 105 ? 28.838 19.136 54.303 1.00 12.67 105 VAL A N 1
ATOM 815 C CA . VAL A 1 105 ? 28.291 19.067 55.659 1.00 12.56 105 VAL A CA 1
ATOM 816 C C . VAL A 1 105 ? 27.952 17.593 55.951 1.00 12.75 105 VAL A C 1
ATOM 817 O O . VAL A 1 105 ? 28.146 17.079 57.062 1.00 13.29 105 VAL A O 1
ATOM 821 N N . PHE A 1 106 ? 27.384 16.914 54.960 1.00 12.35 106 PHE A N 1
ATOM 822 C CA . PHE A 1 106 ? 27.048 15.519 55.153 1.00 12.52 106 PHE A CA 1
ATOM 823 C C . PHE A 1 106 ? 28.305 14.746 55.517 1.00 12.41 106 PHE A C 1
ATOM 824 O O . PHE A 1 106 ? 28.304 13.921 56.433 1.00 11.95 106 PHE A O 1
ATOM 832 N N . ARG A 1 107 ? 29.417 15.027 54.847 1.00 12.88 107 ARG A N 1
ATOM 833 C CA . ARG A 1 107 ? 30.674 14.288 55.109 1.00 14.40 107 ARG A CA 1
ATOM 834 C C . ARG A 1 107 ? 31.209 14.639 56.504 1.00 13.56 107 ARG A C 1
ATOM 835 O O . ARG A 1 107 ? 31.742 13.772 57.186 1.00 13.28 107 ARG A O 1
ATOM 851 N N . LEU A 1 109 ? 29.393 15.632 59.195 1.00 14.02 109 LEU A N 1
ATOM 852 C CA . LEU A 1 109 ? 28.545 14.967 60.193 1.00 14.80 109 LEU A CA 1
ATOM 853 C C . LEU A 1 109 ? 28.757 13.458 60.162 1.00 15.24 109 LEU A C 1
ATOM 854 O O . LEU A 1 109 ? 28.781 12.788 61.209 1.00 15.33 109 LEU A O 1
ATOM 859 N N . SER A 1 110 ? 28.961 12.921 58.976 1.00 16.02 110 SER A N 1
ATOM 860 C CA . SER A 1 110 ? 29.189 11.480 58.857 1.00 16.07 110 SER A CA 1
ATOM 861 C C . SER A 1 110 ? 30.523 11.085 59.451 1.00 16.15 110 SER A C 1
ATOM 862 O O . SER A 1 110 ? 30.641 9.992 60.024 1.00 15.52 110 SER A O 1
ATOM 867 N N . PHE A 1 111 ? 31.543 11.926 59.323 1.00 15.59 111 PHE A N 1
ATOM 868 C CA . PHE A 1 111 ? 32.842 11.577 59.884 1.00 15.76 111 PHE A CA 1
ATOM 869 C C . PHE A 1 111 ? 32.670 11.349 61.392 1.00 15.86 111 PHE A C 1
ATOM 870 O O . PHE A 1 111 ? 33.298 10.479 61.981 1.00 15.21 111 PHE A O 1
ATOM 878 N N . GLU A 1 112 ? 31.794 12.128 62.017 1.00 16.73 112 GLU A N 1
ATOM 879 C CA . GLU A 1 112 ? 31.583 12.022 63.453 1.00 17.71 112 GLU A CA 1
ATOM 880 C C . GLU A 1 112 ? 30.882 10.729 63.817 1.00 17.31 112 GLU A C 1
ATOM 881 O O . GLU A 1 112 ? 31.191 10.141 64.858 1.00 18.23 112 GLU A O 1
ATOM 887 N N . GLU A 1 113 ? 29.999 10.256 62.942 1.00 16.29 113 GLU A N 1
ATOM 888 C CA . GLU A 1 113 ? 29.211 9.054 63.203 1.00 16.37 113 GLU A CA 1
ATOM 889 C C . GLU A 1 113 ? 29.851 7.750 62.754 1.00 15.61 113 GLU A C 1
ATOM 890 O O . GLU A 1 113 ? 29.647 6.699 63.359 1.00 14.89 113 GLU A O 1
ATOM 901 N N . ILE A 1 114 ? 30.564 7.780 61.637 1.00 13.42 114 ILE A N 1
ATOM 902 C CA . ILE A 1 114 ? 31.167 6.555 61.117 1.00 12.40 114 ILE A CA 1
ATOM 903 C C . ILE A 1 114 ? 32.653 6.726 60.795 1.00 11.36 114 ILE A C 1
ATOM 904 O O . ILE A 1 114 ? 33.254 5.836 60.207 1.00 12.37 114 ILE A O 1
ATOM 909 N N . GLY A 1 115 ? 33.265 7.857 61.124 1.00 9.65 115 GLY A N 1
ATOM 910 C CA . GLY A 1 115 ? 34.704 7.961 60.881 1.00 8.42 115 GLY A CA 1
ATOM 911 C C . GLY A 1 115 ? 35.147 7.894 59.414 1.00 7.77 115 GLY A C 1
ATOM 912 O O . GLY A 1 115 ? 34.453 8.444 58.586 1.00 9.36 115 GLY A O 1
ATOM 913 N N . THR A 1 116 ? 36.253 7.208 59.101 1.00 8.88 116 THR A N 1
ATOM 914 C CA . THR A 1 116 ? 36.822 7.262 57.751 1.00 9.78 116 THR A CA 1
ATOM 915 C C . THR A 1 116 ? 35.987 6.563 56.708 1.00 10.33 116 THR A C 1
ATOM 916 O O . THR A 1 116 ? 36.194 6.777 55.520 1.00 10.19 116 THR A O 1
ATOM 920 N N . SER A 1 117 ? 35.007 5.761 57.118 1.00 10.52 117 SER A N 1
ATOM 921 C CA . SER A 1 117 ? 34.081 5.171 56.154 1.00 11.37 117 SER A CA 1
ATOM 922 C C . SER A 1 117 ? 33.306 6.199 55.343 1.00 10.62 117 SER A C 1
ATOM 923 O O . SER A 1 117 ? 32.691 5.898 54.328 1.00 11.55 117 SER A O 1
ATOM 926 N N . THR A 1 118 ? 33.323 7.442 55.785 1.00 11.58 118 THR A N 1
ATOM 927 C CA . THR A 1 118 ? 32.725 8.531 55.055 1.00 12.64 118 THR A CA 1
ATOM 928 C C . THR A 1 118 ? 33.342 8.629 53.635 1.00 11.51 118 THR A C 1
ATOM 929 O O . THR A 1 118 ? 32.678 9.118 52.737 1.00 13.77 118 THR A O 1
ATOM 936 N N . LEU A 1 119 ? 34.565 8.131 53.466 1.00 10.99 119 LEU A N 1
ATOM 937 C CA . LEU A 1 119 ? 35.240 8.160 52.152 1.00 11.05 119 LEU A CA 1
ATOM 938 C C . LEU A 1 119 ? 34.522 7.313 51.101 1.00 12.49 119 LEU A C 1
ATOM 939 O O . LEU A 1 119 ? 34.696 7.525 49.888 1.00 12.25 119 LEU A O 1
ATOM 944 N N . GLN A 1 120 ? 33.693 6.372 51.541 1.00 11.62 120 GLN A N 1
ATOM 945 C CA . GLN A 1 120 ? 33.104 5.392 50.628 1.00 12.08 120 GLN A CA 1
ATOM 946 C C . GLN A 1 120 ? 31.834 5.892 49.972 1.00 13.78 120 GLN A C 1
ATOM 947 O O . GLN A 1 120 ? 31.271 5.172 49.145 1.00 13.54 120 GLN A O 1
ATOM 953 N N . SER A 1 121 ? 31.400 7.107 50.300 1.00 14.25 121 SER A N 1
ATOM 954 C CA . SER A 1 121 ? 30.250 7.702 49.640 1.00 15.81 121 SER A CA 1
ATOM 955 C C . SER A 1 121 ? 30.537 9.070 48.999 1.00 16.32 121 SER A C 1
ATOM 956 O O . SER A 1 121 ? 31.423 9.820 49.402 1.00 16.84 121 SER A O 1
ATOM 959 N N . ARG A 1 122 ? 29.754 9.391 47.979 1.00 15.78 122 ARG A N 1
ATOM 960 C CA . ARG A 1 122 ? 29.983 10.612 47.196 1.00 16.32 122 ARG A CA 1
ATOM 961 C C . ARG A 1 122 ? 28.661 11.366 47.164 1.00 16.11 122 ARG A C 1
ATOM 962 O O . ARG A 1 122 ? 28.182 11.716 46.078 1.00 18.63 122 ARG A O 1
ATOM 970 N N . ALA A 1 123 ? 28.028 11.605 48.310 1.00 15.91 123 ALA A N 1
ATOM 971 C CA . ALA A 1 123 ? 26.823 12.416 48.382 1.00 14.86 123 ALA A CA 1
ATOM 972 C C . ALA A 1 123 ? 26.985 13.735 47.655 1.00 14.64 123 ALA A C 1
ATOM 973 O O . ALA A 1 123 ? 28.064 14.348 47.693 1.00 14.16 123 ALA A O 1
ATOM 975 N N . VAL A 1 124 ? 25.906 14.190 47.045 1.00 13.71 124 VAL A N 1
ATOM 976 C CA . VAL A 1 124 ? 26.001 15.380 46.183 1.00 13.90 124 VAL A CA 1
ATOM 977 C C . VAL A 1 124 ? 24.658 15.990 46.022 1.00 13.45 124 VAL A C 1
ATOM 978 O O . VAL A 1 124 ? 23.672 15.307 46.091 1.00 13.50 124 VAL A O 1
ATOM 982 N N . ALA A 1 125 ? 24.567 17.295 45.838 1.00 13.55 125 ALA A N 1
ATOM 983 C CA . ALA A 1 125 ? 23.274 17.928 45.629 1.00 13.73 125 ALA A CA 1
ATOM 984 C C . ALA A 1 125 ? 23.456 18.964 44.540 1.00 12.86 125 ALA A C 1
ATOM 985 O O . ALA A 1 125 ? 24.533 19.481 44.279 1.00 12.47 125 ALA A O 1
ATOM 987 N N . GLY A 1 126 ? 22.349 19.292 43.910 1.00 12.86 126 GLY A N 1
ATOM 988 C CA . GLY A 1 126 ? 22.329 20.372 42.971 1.00 12.58 126 GLY A CA 1
ATOM 989 C C . GLY A 1 126 ? 20.910 20.871 42.748 1.00 12.59 126 GLY A C 1
ATOM 990 O O . GLY A 1 126 ? 19.973 20.397 43.362 1.00 13.29 126 GLY A O 1
ATOM 991 N N . VAL A 1 127 ? 20.777 21.881 41.894 1.00 13.13 127 VAL A N 1
ATOM 992 C CA . VAL A 1 127 ? 19.472 22.417 41.547 1.00 13.47 127 VAL A CA 1
ATOM 993 C C . VAL A 1 127 ? 19.339 22.405 40.020 1.00 13.85 127 VAL A C 1
ATOM 994 O O . VAL A 1 127 ? 20.336 22.727 39.324 1.00 13.97 127 VAL A O 1
ATOM 998 N N . ALA A 1 128 ? 18.159 22.054 39.525 1.00 13.57 128 ALA A N 1
ATOM 999 C CA . ALA A 1 128 ? 17.871 22.051 38.096 1.00 13.81 128 ALA A CA 1
ATOM 1000 C C . ALA A 1 128 ? 16.429 22.496 37.920 1.00 12.70 128 ALA A C 1
ATOM 1001 O O . ALA A 1 128 ? 15.541 21.920 38.532 1.00 12.89 128 ALA A O 1
ATOM 1003 N N . ASN A 1 129 ? 16.203 23.576 37.168 1.00 12.93 129 ASN A N 1
ATOM 1004 C CA . ASN A 1 129 ? 14.852 24.085 36.988 1.00 12.10 129 ASN A CA 1
ATOM 1005 C C . ASN A 1 129 ? 14.176 24.359 38.323 1.00 12.03 129 ASN A C 1
ATOM 1006 O O . ASN A 1 129 ? 12.996 24.073 38.513 1.00 12.31 129 ASN A O 1
ATOM 1011 N N . LYS A 1 130 ? 14.927 24.953 39.255 1.00 12.40 130 LYS A N 1
ATOM 1012 C CA . LYS A 1 130 ? 14.435 25.249 40.621 1.00 13.75 130 LYS A CA 1
ATOM 1013 C C . LYS A 1 130 ? 13.944 23.991 41.395 1.00 13.87 130 LYS A C 1
ATOM 1014 O O . LYS A 1 130 ? 13.163 24.053 42.349 1.00 14.25 130 LYS A O 1
ATOM 1020 N N . THR A 1 131 ? 14.456 22.829 41.007 1.00 13.68 131 THR A N 1
ATOM 1021 C CA . THR A 1 131 ? 14.181 21.589 41.665 1.00 13.12 131 THR A CA 1
ATOM 1022 C C . THR A 1 131 ? 15.431 21.219 42.395 1.00 14.15 131 THR A C 1
ATOM 1023 O O . THR A 1 131 ? 16.490 21.137 41.789 1.00 14.26 131 THR A O 1
ATOM 1027 N N . LEU A 1 132 ? 15.309 21.063 43.694 1.00 14.21 132 LEU A N 1
ATOM 1028 C CA . LEU A 1 132 ? 16.467 20.682 44.482 1.00 12.76 132 LEU A CA 1
ATOM 1029 C C . LEU A 1 132 ? 16.660 19.211 44.450 1.00 14.55 132 LEU A C 1
ATOM 1030 O O . LEU A 1 132 ? 15.712 18.466 44.738 1.00 15.07 132 LEU A O 1
ATOM 1035 N N . ILE A 1 133 ? 17.886 18.783 44.114 1.00 13.51 133 ILE A N 1
ATOM 1036 C CA . ILE A 1 133 ? 18.192 17.369 43.970 1.00 14.21 133 ILE A CA 1
ATOM 1037 C C . ILE A 1 133 ? 19.235 16.998 45.019 1.00 13.08 133 ILE A C 1
ATOM 1038 O O . ILE A 1 133 ? 20.334 17.514 45.006 1.00 13.98 133 ILE A O 1
ATOM 1047 N N . LEU A 1 134 ? 18.884 16.030 45.870 1.00 13.47 134 LEU A N 1
ATOM 1048 C CA . LEU A 1 134 ? 19.749 15.597 46.979 1.00 14.27 134 LEU A CA 1
ATOM 1049 C C . LEU A 1 134 ? 20.006 14.118 46.901 1.00 14.69 134 LEU A C 1
ATOM 1050 O O . LEU A 1 134 ? 19.095 13.354 47.057 1.00 15.89 134 LEU A O 1
ATOM 1055 N N . ALA A 1 135 ? 21.258 13.741 46.684 1.00 13.30 135 ALA A N 1
ATOM 1056 C CA . ALA A 1 135 ? 21.610 12.333 46.504 1.00 13.81 135 ALA A CA 1
ATOM 1057 C C . ALA A 1 135 ? 22.502 11.895 47.642 1.00 14.07 135 ALA A C 1
ATOM 1058 O O . ALA A 1 135 ? 23.584 12.448 47.892 1.00 13.87 135 ALA A O 1
ATOM 1068 N N . PRO A 1 137 ? 23.714 8.337 50.395 1.00 12.72 137 PRO A N 1
ATOM 1069 C CA . PRO A 1 137 ? 23.984 6.897 50.377 1.00 13.55 137 PRO A CA 1
ATOM 1070 C C . PRO A 1 137 ? 22.753 6.040 50.584 1.00 13.89 137 PRO A C 1
ATOM 1071 O O . PRO A 1 137 ? 21.669 6.511 50.977 1.00 14.43 137 PRO A O 1
ATOM 1075 N N . GLY A 1 138 ? 22.922 4.770 50.267 1.00 14.47 138 GLY A N 1
ATOM 1076 C CA . GLY A 1 138 ? 21.864 3.793 50.368 1.00 14.23 138 GLY A CA 1
ATOM 1077 C C . GLY A 1 138 ? 21.553 3.372 51.793 1.00 14.79 138 GLY A C 1
ATOM 1078 O O . GLY A 1 138 ? 20.445 2.909 52.034 1.00 14.98 138 GLY A O 1
ATOM 1079 N N . SER A 1 139 ? 22.490 3.536 52.734 1.00 15.41 139 SER A N 1
ATOM 1080 C CA . SER A 1 139 ? 22.314 3.072 54.118 1.00 16.05 139 SER A CA 1
ATOM 1081 C C . SER A 1 139 ? 21.271 3.917 54.832 1.00 15.56 139 SER A C 1
ATOM 1082 O O . SER A 1 139 ? 21.247 5.146 54.663 1.00 15.40 139 SER A O 1
ATOM 1085 N N . THR A 1 140 ? 20.406 3.270 55.602 1.00 16.15 140 THR A N 1
ATOM 1086 C CA . THR A 1 140 ? 19.350 4.023 56.276 1.00 15.87 140 THR A CA 1
ATOM 1087 C C . THR A 1 140 ? 19.955 4.978 57.293 1.00 15.18 140 THR A C 1
ATOM 1088 O O . THR A 1 140 ? 19.469 6.096 57.499 1.00 15.90 140 THR A O 1
ATOM 1092 N N . LYS A 1 141 ? 21.031 4.528 57.922 1.00 14.05 141 LYS A N 1
ATOM 1093 C CA . LYS A 1 141 ? 21.733 5.393 58.862 1.00 14.71 141 LYS A CA 1
ATOM 1094 C C . LYS A 1 141 ? 22.150 6.695 58.196 1.00 14.43 141 LYS A C 1
ATOM 1095 O O . LYS A 1 141 ? 22.017 7.790 58.755 1.00 13.94 141 LYS A O 1
ATOM 1101 N N . ALA A 1 142 ? 22.693 6.586 56.984 1.00 13.62 142 ALA A N 1
ATOM 1102 C CA . ALA A 1 142 ? 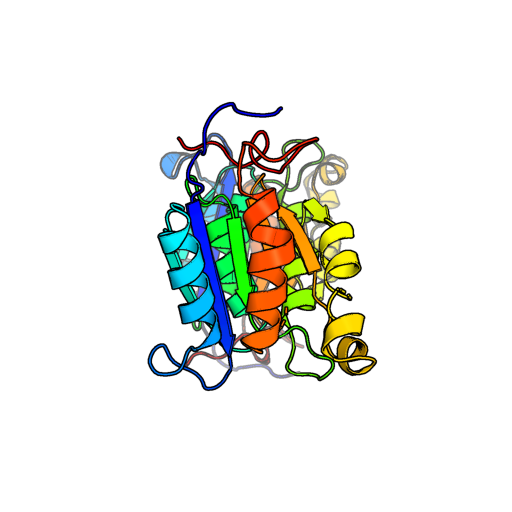23.082 7.794 56.273 1.00 13.61 142 ALA A CA 1
ATOM 1103 C C . ALA A 1 142 ? 21.888 8.672 55.968 1.00 13.37 142 ALA A C 1
ATOM 1104 O O . ALA A 1 142 ? 21.971 9.894 56.073 1.00 13.70 142 ALA A O 1
ATOM 1106 N N . CYS A 1 143 ? 20.778 8.083 55.541 1.00 13.19 143 CYS A N 1
ATOM 1107 C CA . CYS A 1 143 ? 19.610 8.874 55.244 1.00 13.12 143 CYS A CA 1
ATOM 1108 C C . CYS A 1 143 ? 19.101 9.618 56.464 1.00 13.98 143 CYS A C 1
ATOM 1109 O O . CYS A 1 143 ? 18.590 10.726 56.343 1.00 13.42 143 CYS A O 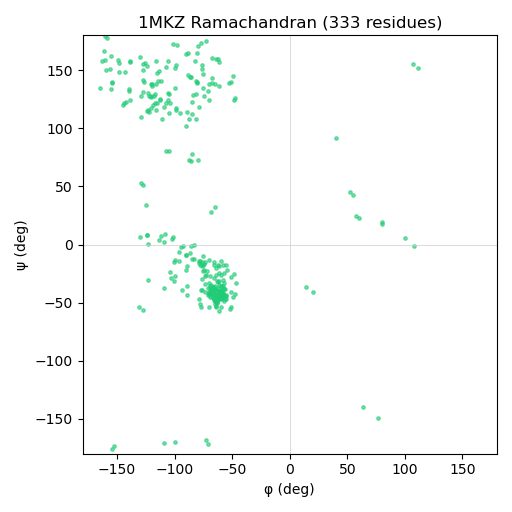1
ATOM 1112 N N . ARG A 1 144 ? 19.217 8.996 57.628 1.00 13.32 144 ARG A N 1
ATOM 1113 C CA . ARG A 1 144 ? 18.771 9.608 58.859 1.00 14.11 144 ARG A CA 1
ATOM 1114 C C . ARG A 1 144 ? 19.651 10.823 59.177 1.00 13.90 144 ARG A C 1
ATOM 1115 O O . ARG A 1 144 ? 19.159 11.906 59.532 1.00 13.13 144 ARG A O 1
ATOM 1123 N N . THR A 1 145 ? 20.963 10.668 59.039 1.00 13.34 145 THR A N 1
ATOM 1124 C CA . THR A 1 145 ? 21.864 11.766 59.310 1.00 15.10 145 THR A CA 1
ATOM 1125 C C . THR A 1 145 ? 21.551 12.920 58.388 1.00 14.31 145 THR A C 1
ATOM 1126 O O . THR A 1 145 ? 21.440 14.095 58.778 1.00 13.34 145 THR A O 1
ATOM 1130 N N . ALA A 1 146 ? 21.396 12.592 57.116 1.00 13.68 146 ALA A N 1
ATOM 1131 C CA . ALA A 1 146 ? 21.109 13.638 56.147 1.00 13.29 146 ALA A CA 1
ATOM 1132 C C . ALA A 1 146 ? 19.770 14.301 56.381 1.00 13.81 146 ALA A C 1
ATOM 1133 O O . ALA A 1 146 ? 19.652 15.520 56.348 1.00 12.54 146 ALA A O 1
ATOM 1135 N N . TRP A 1 147 ? 18.745 13.513 56.606 1.00 13.38 147 TRP A N 1
ATOM 1136 C CA . TRP A 1 147 ? 17.389 14.054 56.804 1.00 13.39 147 TRP A CA 1
ATOM 1137 C C . TRP A 1 147 ? 17.311 14.916 58.066 1.00 13.64 147 TRP A C 1
ATOM 1138 O O . TRP A 1 147 ? 16.895 16.110 58.006 1.00 12.94 147 TRP A O 1
ATOM 1149 N N . GLU A 1 148 ? 17.733 14.335 59.188 1.00 13.36 148 GLU A N 1
ATOM 1150 C CA . GLU A 1 148 ? 17.514 15.000 60.482 1.00 13.93 148 GLU A CA 1
ATOM 1151 C C . GLU A 1 148 ? 18.369 16.247 60.593 1.00 13.83 148 GLU A C 1
ATOM 1152 O O . GLU A 1 148 ? 17.920 17.283 61.087 1.00 13.77 148 GLU A O 1
ATOM 1158 N N . ASN A 1 149 ? 19.609 16.156 60.131 1.00 13.13 149 ASN A N 1
ATOM 1159 C CA . ASN A 1 149 ? 20.601 17.198 60.426 1.00 13.72 149 ASN A CA 1
ATOM 1160 C C . ASN A 1 149 ? 20.860 18.225 59.343 1.00 13.42 149 ASN A C 1
ATOM 1161 O O . ASN A 1 149 ? 21.519 19.240 59.613 1.00 12.85 149 ASN A O 1
ATOM 1166 N N . ILE A 1 150 ? 20.384 17.948 58.124 1.00 13.50 150 ILE A N 1
ATOM 1167 C CA . ILE A 1 150 ? 20.633 18.828 56.982 1.00 13.41 150 ILE A CA 1
ATOM 1168 C C . ILE A 1 150 ? 19.368 19.159 56.209 1.00 14.12 150 ILE A C 1
ATOM 1169 O O . ILE A 1 150 ? 19.070 20.322 55.977 1.00 14.43 150 ILE A O 1
ATOM 1174 N N . ILE A 1 151 ? 18.634 18.145 55.788 1.00 14.08 151 ILE A N 1
ATOM 1175 C CA . ILE A 1 151 ? 17.549 18.385 54.839 1.00 14.23 151 ILE A CA 1
ATOM 1176 C C . ILE A 1 151 ? 16.331 18.975 55.506 1.00 14.26 151 ILE A C 1
ATOM 1177 O O . ILE A 1 151 ? 15.809 20.001 55.016 1.00 13.57 151 ILE A O 1
ATOM 1182 N N . ALA A 1 152 ? 15.838 18.304 56.553 1.00 13.49 152 ALA A N 1
ATOM 1183 C CA . ALA A 1 152 ? 14.597 18.814 57.162 1.00 12.73 152 ALA A CA 1
ATOM 1184 C C . ALA A 1 152 ? 14.730 20.265 57.578 1.00 12.93 152 ALA A C 1
ATOM 1185 O O . ALA A 1 152 ? 13.835 21.058 57.335 1.00 12.36 152 ALA A O 1
ATOM 1187 N N . PRO A 1 153 ? 15.834 20.643 58.200 1.00 12.01 153 PRO A N 1
ATOM 1188 C CA . PRO A 1 153 ? 16.003 22.058 58.547 1.00 12.28 153 PRO A CA 1
ATOM 1189 C C . PRO A 1 153 ? 15.937 22.982 57.345 1.00 12.42 153 PRO A C 1
ATOM 1190 O O . PRO A 1 153 ? 15.304 24.028 57.366 1.00 11.54 153 PRO A O 1
ATOM 1194 N N . GLN A 1 154 ? 16.601 22.607 56.260 1.00 11.40 154 GLN A N 1
ATOM 1195 C CA . GLN A 1 154 ? 16.627 23.471 55.084 1.00 11.79 154 GLN A CA 1
ATOM 1196 C C . GLN A 1 154 ? 15.359 23.480 54.252 1.00 12.53 154 GLN A C 1
ATOM 1197 O O . GLN A 1 154 ? 15.145 24.382 53.446 1.00 12.74 154 GLN A O 1
ATOM 1203 N N . LEU A 1 155 ? 14.469 22.498 54.467 1.00 12.04 155 LEU A N 1
ATOM 1204 C CA . LEU A 1 155 ? 13.163 22.500 53.832 1.00 11.98 155 LEU A CA 1
ATOM 1205 C C . LEU A 1 155 ? 12.087 23.133 54.724 1.00 11.50 155 LEU A C 1
ATOM 1206 O O . LEU A 1 155 ? 10.942 23.232 54.296 1.00 14.12 155 LEU A O 1
ATOM 1211 N N . ASP A 1 156 ? 12.427 23.554 55.929 1.00 12.10 156 ASP A N 1
ATOM 1212 C CA . ASP A 1 156 ? 11.513 24.300 56.799 1.00 11.24 156 ASP A CA 1
ATOM 1213 C C . ASP A 1 156 ? 11.673 25.790 56.504 1.00 11.60 156 ASP A C 1
ATOM 1214 O O . ASP A 1 156 ? 12.767 26.367 56.744 1.00 10.80 156 ASP A O 1
ATOM 1219 N N . ALA A 1 157 ? 10.616 26.386 55.959 1.00 10.90 157 ALA A N 1
ATOM 1220 C CA . ALA A 1 157 ? 10.617 27.793 55.566 1.00 11.06 157 ALA A CA 1
ATOM 1221 C C . 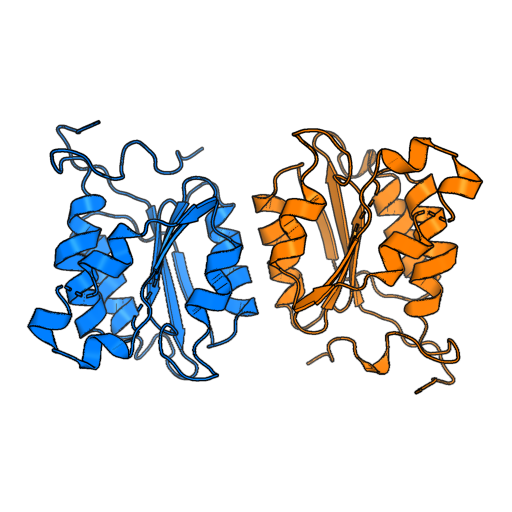ALA A 1 157 ? 10.937 28.740 56.712 1.00 10.91 157 ALA A C 1
ATOM 1222 O O . ALA A 1 157 ? 11.258 29.927 56.508 1.00 10.51 157 ALA A O 1
ATOM 1224 N N . ARG A 1 158 ? 10.812 28.251 57.950 1.00 10.74 158 ARG A N 1
ATOM 1225 C CA . ARG A 1 158 ? 11.107 29.094 59.099 1.00 10.68 158 ARG A CA 1
ATOM 1226 C C . ARG A 1 158 ? 12.555 29.122 59.548 1.00 9.87 158 ARG A C 1
ATOM 1227 O O . ARG A 1 158 ? 12.890 29.945 60.415 1.00 11.07 158 ARG A O 1
ATOM 1235 N N . THR A 1 159 ? 13.414 28.274 58.966 1.00 11.15 159 THR A N 1
ATOM 1236 C CA . THR A 1 159 ? 14.762 28.133 59.487 1.00 11.22 159 THR A CA 1
ATOM 1237 C C . THR A 1 159 ? 15.605 29.370 59.213 1.00 11.63 159 THR A C 1
ATOM 1238 O O . THR A 1 159 ? 15.647 29.862 58.087 1.00 11.96 159 THR A O 1
ATOM 1242 N N . ARG A 1 160 ? 16.296 29.847 60.239 1.00 12.17 160 ARG A N 1
ATOM 1243 C CA . ARG A 1 160 ? 17.108 31.058 60.156 1.00 12.96 160 ARG A CA 1
ATOM 1244 C C . ARG A 1 160 ? 18.585 30.681 60.161 1.00 12.78 160 ARG A C 1
ATOM 1245 O O . ARG A 1 160 ? 18.954 29.690 60.791 1.00 13.77 160 ARG A O 1
ATOM 1253 N N . PRO A 1 161 ? 19.452 31.494 59.567 1.00 12.41 161 PRO A N 1
ATOM 1254 C CA . PRO A 1 161 ? 19.084 32.729 58.873 1.00 12.46 161 PRO A CA 1
ATOM 1255 C C . PRO A 1 161 ? 18.431 32.592 57.496 1.00 12.30 161 PRO A C 1
ATOM 1256 O O . PRO A 1 161 ? 17.810 33.547 57.048 1.00 13.85 161 PRO A O 1
ATOM 1260 N N . CYS A 1 162 ? 18.538 31.446 56.840 1.00 12.99 162 CYS A N 1
ATOM 1261 C CA . CYS A 1 162 ? 17.880 31.300 55.532 1.00 12.97 162 CYS A CA 1
ATOM 1262 C C . CYS A 1 162 ? 17.751 29.834 55.205 1.00 12.38 162 CYS A C 1
ATOM 1263 O O . CYS A 1 162 ? 18.348 28.955 55.853 1.00 13.41 162 CYS A O 1
ATOM 1266 N N . ASN A 1 163 ? 16.947 29.558 54.205 1.00 11.95 163 ASN A N 1
ATOM 1267 C CA . ASN A 1 163 ? 16.666 28.176 53.832 1.00 12.61 163 ASN A CA 1
ATOM 1268 C C . ASN A 1 163 ? 16.261 28.063 52.364 1.00 13.76 163 ASN A C 1
ATOM 1269 O O . ASN A 1 163 ? 16.296 29.055 51.652 1.00 14.04 163 ASN A O 1
ATOM 1274 N N . PHE A 1 164 ? 15.886 26.881 51.882 1.00 15.21 164 PHE A N 1
ATOM 1275 C CA . PHE A 1 164 ? 15.561 26.733 50.454 1.00 16.97 164 PHE A CA 1
ATOM 1276 C C . PHE A 1 164 ? 14.264 27.345 50.065 1.00 20.13 164 PHE A C 1
ATOM 1277 O O . PHE A 1 164 ? 14.066 27.694 48.904 1.00 20.76 164 PHE A O 1
ATOM 1285 N N . HIS A 1 165 ? 13.340 27.458 51.020 1.00 20.57 165 HIS A N 1
ATOM 1286 C CA . HIS A 1 165 ? 11.961 27.539 50.593 1.00 22.31 165 HIS A CA 1
ATOM 1287 C C . HIS A 1 165 ? 11.732 28.595 49.529 1.00 22.14 165 HIS A C 1
ATOM 1288 O O . HIS A 1 165 ? 11.150 28.265 48.485 1.00 23.54 165 HIS A O 1
ATOM 1295 N N . PRO A 1 166 ? 12.135 29.837 49.765 1.00 22.63 166 PRO A N 1
ATOM 1296 C CA . PRO A 1 166 ? 11.762 30.901 48.816 1.00 22.99 166 PRO A CA 1
ATOM 1297 C C . PRO A 1 166 ? 12.009 30.577 47.313 1.00 22.58 166 PRO A C 1
ATOM 1298 O O . PRO A 1 166 ? 11.316 31.133 46.470 1.00 23.04 166 PRO A O 1
ATOM 1302 N N . HIS A 1 167 ? 12.948 29.689 47.001 1.00 21.72 167 HIS A N 1
ATOM 1303 C CA . HIS A 1 167 ? 13.531 29.560 45.674 1.00 21.96 167 HIS A CA 1
ATOM 1304 C C . HIS A 1 167 ? 13.201 28.258 44.998 1.00 19.67 167 HIS A C 1
ATOM 1305 O O . HIS A 1 167 ? 13.711 27.928 43.896 1.00 19.57 167 HIS A O 1
ATOM 1312 N N . LEU A 1 168 ? 12.368 27.471 45.669 1.00 18.03 168 LEU A N 1
ATOM 1313 C CA . LEU A 1 168 ? 11.920 26.226 45.062 1.00 16.39 168 LEU A CA 1
ATOM 1314 C C . LEU A 1 168 ? 10.848 26.557 44.005 1.00 15.24 168 LEU A C 1
ATOM 1315 O O . LEU A 1 168 ? 10.051 27.512 44.096 1.00 16.03 168 LEU A O 1
ATOM 1320 N N . LYS A 1 169 ? 10.807 25.675 43.022 1.00 15.87 169 LYS A N 1
ATOM 1321 C CA . LYS A 1 169 ? 9.876 25.756 41.908 1.00 15.41 169 LYS A CA 1
ATOM 1322 C C . LYS A 1 169 ? 8.452 26.014 42.376 1.00 16.10 169 LYS A C 1
ATOM 1323 O O . LYS A 1 169 ? 7.891 25.269 43.172 1.00 14.50 169 LYS A O 1
ATOM 1329 N N . LYS A 1 170 ? 7.825 27.054 41.828 1.00 16.32 170 LYS A N 1
ATOM 1330 C CA . LYS A 1 170 ? 6.466 27.385 42.242 1.00 19.27 170 LYS A CA 1
ATOM 1331 C C . LYS A 1 170 ? 5.517 26.547 41.413 1.00 20.03 170 LYS A C 1
ATOM 1332 O O . LYS A 1 170 ? 5.772 26.294 40.225 1.00 20.36 170 LYS A O 1
ATOM 1337 N N . GLY A 1 171 ? 4.418 26.119 42.032 1.00 21.65 171 GLY A N 1
ATOM 1338 C CA . GLY A 1 171 ? 3.436 25.329 41.316 1.00 23.40 171 GLY A CA 1
ATOM 1339 C C . GLY A 1 171 ? 2.732 26.149 40.247 1.00 24.94 171 GLY A C 1
ATOM 1340 O O . GLY A 1 171 ? 2.768 27.382 40.254 1.00 25.68 171 GLY A O 1
ATOM 1341 N N . SER A 1 172 ? 2.116 25.468 39.287 1.00 26.68 172 SER A N 1
ATOM 1342 C CA . SER A 1 172 ? 1.138 26.142 38.425 1.00 26.78 172 SER A CA 1
ATOM 1345 N N . SER B 1 2 ? 32.565 -2.794 9.582 1.00 32.33 2 SER B N 1
ATOM 1346 C CA . SER B 1 2 ? 32.208 -4.118 8.977 1.00 32.44 2 SER B CA 1
ATOM 1347 C C . SER B 1 2 ? 30.706 -4.349 8.770 1.00 32.01 2 SER B C 1
ATOM 1348 O O . SER B 1 2 ? 29.977 -3.406 8.434 1.00 33.31 2 SER B O 1
ATOM 1349 N N . GLN B 1 3 ? 30.276 -5.603 8.953 1.00 31.69 3 GLN B N 1
ATOM 1350 C CA . GLN B 1 3 ? 28.858 -5.988 9.106 1.00 30.08 3 GLN B CA 1
ATOM 1351 C C . GLN B 1 3 ? 27.853 -5.259 8.179 1.00 27.44 3 GLN B C 1
ATOM 1352 O O . GLN B 1 3 ? 27.287 -4.195 8.529 1.00 27.88 3 GLN B O 1
ATOM 1355 N N . VAL B 1 4 ? 27.618 -5.892 7.026 1.00 24.88 4 VAL B N 1
ATOM 1356 C CA . VAL B 1 4 ? 26.519 -5.546 6.123 1.00 22.31 4 VAL B CA 1
ATOM 1357 C C . VAL B 1 4 ? 25.444 -6.647 5.886 1.00 20.57 4 VAL B C 1
ATOM 1358 O O . VAL B 1 4 ? 25.717 -7.832 5.576 1.00 20.05 4 VAL B O 1
ATOM 1362 N N . SER B 1 5 ? 24.187 -6.246 6.044 1.00 18.55 5 SER B N 1
ATOM 1363 C CA . SER B 1 5 ? 23.016 -7.105 5.831 1.00 19.03 5 SER B CA 1
ATOM 1364 C C . SER B 1 5 ? 22.638 -7.199 4.374 1.00 18.55 5 SER B C 1
ATOM 1365 O O . SER B 1 5 ? 22.927 -6.315 3.567 1.00 17.30 5 SER B O 1
ATOM 1368 N N . THR B 1 6 ? 21.929 -8.260 4.024 1.00 18.97 6 THR B N 1
ATOM 1369 C CA . THR B 1 6 ? 21.448 -8.368 2.671 1.00 19.03 6 THR B CA 1
ATOM 1370 C C . THR B 1 6 ? 20.074 -7.739 2.567 1.00 20.26 6 THR B C 1
ATOM 1371 O O . THR B 1 6 ? 19.610 -7.363 1.492 1.00 22.39 6 THR B O 1
ATOM 1378 N N . GLU B 1 7 ? 19.387 -7.641 3.694 1.00 21.31 7 GLU B N 1
ATOM 1379 C CA . GLU B 1 7 ? 18.050 -7.110 3.645 1.00 21.77 7 GLU B CA 1
ATOM 1380 C C . GLU B 1 7 ? 17.972 -5.832 4.424 1.00 20.49 7 GLU B C 1
ATOM 1381 O O . GLU B 1 7 ? 18.777 -5.555 5.299 1.00 20.31 7 GLU B O 1
ATOM 1387 N N . PHE B 1 8 ? 16.970 -5.044 4.096 1.00 19.84 8 PHE B N 1
ATOM 1388 C CA . PHE B 1 8 ? 16.671 -3.893 4.901 1.00 17.87 8 PHE B CA 1
ATOM 1389 C C . PHE B 1 8 ? 16.220 -4.398 6.265 1.00 17.66 8 PHE B C 1
ATOM 1390 O O . PHE B 1 8 ? 15.459 -5.327 6.356 1.00 16.68 8 PHE B O 1
ATOM 1398 N N . ILE B 1 9 ? 16.681 -3.744 7.320 1.00 15.13 9 ILE B N 1
ATOM 1399 C CA . ILE B 1 9 ? 16.231 -3.992 8.689 1.00 14.90 9 ILE B CA 1
ATOM 1400 C C . ILE B 1 9 ? 15.675 -2.710 9.290 1.00 14.86 9 ILE B C 1
ATOM 1401 O O . ILE B 1 9 ? 16.416 -1.707 9.477 1.00 15.16 9 ILE B O 1
ATOM 1406 N N . PRO B 1 10 ? 14.389 -2.676 9.563 1.00 14.92 10 PRO B N 1
ATOM 1407 C CA . PRO B 1 10 ? 13.776 -1.474 10.145 1.00 15.92 10 PRO B CA 1
ATOM 1408 C C . PRO B 1 10 ? 14.360 -1.129 11.512 1.00 15.84 10 PRO B C 1
ATOM 1409 O O . PRO B 1 10 ? 14.595 -2.034 12.320 1.00 16.55 10 PRO B O 1
ATOM 1413 N N . THR B 1 11 ? 14.626 0.154 11.732 1.00 15.00 11 THR B N 1
ATOM 1414 C CA . THR B 1 11 ? 14.986 0.725 13.035 1.00 15.15 11 THR B CA 1
ATOM 1415 C C . THR B 1 11 ? 13.777 1.355 13.696 1.00 15.09 11 THR B C 1
ATOM 1416 O O . THR B 1 11 ? 12.834 1.749 13.018 1.00 14.79 11 THR B O 1
ATOM 1420 N N . ARG B 1 12 ? 13.807 1.437 15.027 1.00 14.51 12 ARG B N 1
ATOM 1421 C CA . ARG B 1 12 ? 12.753 2.104 15.779 1.00 14.51 12 ARG B CA 1
ATOM 1422 C C . ARG B 1 12 ? 13.172 3.509 16.146 1.00 13.17 12 ARG B C 1
ATOM 1423 O O . ARG B 1 12 ? 14.137 3.715 16.865 1.00 14.01 12 ARG B O 1
ATOM 1431 N N . ILE B 1 13 ? 12.454 4.464 15.599 1.00 13.93 13 ILE B N 1
ATOM 1432 C CA . ILE B 1 13 ? 12.791 5.867 15.642 1.00 12.69 13 ILE B CA 1
ATOM 1433 C C . ILE B 1 13 ? 11.731 6.639 16.428 1.00 13.44 13 ILE B C 1
ATOM 1434 O O . ILE B 1 13 ? 10.546 6.424 16.262 1.00 14.70 13 ILE B O 1
ATOM 1439 N N . ALA B 1 14 ? 12.189 7.564 17.266 1.00 12.88 14 ALA B N 1
ATOM 1440 C CA . ALA B 1 14 ? 11.379 8.593 17.923 1.00 13.54 14 ALA B CA 1
ATOM 1441 C C . ALA B 1 14 ? 11.774 9.951 17.343 1.00 13.95 14 ALA B C 1
ATOM 1442 O O . ALA B 1 14 ? 12.951 10.190 17.082 1.00 14.82 14 ALA B O 1
ATOM 1444 N N . ILE B 1 15 ? 10.783 10.806 17.132 1.00 15.25 15 ILE B N 1
ATOM 1445 C CA . ILE B 1 15 ? 10.979 12.105 16.518 1.00 15.07 15 ILE B CA 1
ATOM 1446 C C . ILE B 1 15 ? 10.527 13.190 17.481 1.00 14.49 15 ILE B C 1
ATOM 1447 O O . ILE B 1 15 ? 9.420 13.188 17.994 1.00 13.54 15 ILE B O 1
ATOM 1452 N N . LEU B 1 16 ? 11.415 14.141 17.701 1.00 14.43 16 LEU B N 1
ATOM 1453 C CA . LEU B 1 16 ? 11.174 15.294 18.557 1.00 13.58 16 LEU B CA 1
ATOM 1454 C C . LEU B 1 16 ? 11.244 16.594 17.766 1.00 14.46 16 LEU B C 1
ATOM 1455 O O . LEU B 1 16 ? 12.248 16.804 17.118 1.00 14.73 16 LEU B O 1
ATOM 1460 N N . THR B 1 17 ? 10.236 17.449 17.846 1.00 12.91 17 THR B N 1
ATOM 1461 C CA . THR B 1 17 ? 10.304 18.812 17.337 1.00 13.23 17 THR B CA 1
ATOM 1462 C C . THR B 1 17 ? 10.435 19.756 18.514 1.00 13.09 17 THR B C 1
ATOM 1463 O O . THR B 1 17 ? 9.661 19.662 19.483 1.00 13.90 17 THR B O 1
ATOM 1467 N N . VAL B 1 18 ? 11.405 20.647 18.425 1.00 12.00 18 VAL B N 1
ATOM 1468 C CA . VAL B 1 18 ? 11.638 21.659 19.457 1.00 12.60 18 VAL B CA 1
ATOM 1469 C C . VAL B 1 18 ? 11.117 22.972 18.881 1.00 13.63 18 VAL B C 1
ATOM 1470 O O . VAL B 1 18 ? 11.695 23.499 17.908 1.00 15.95 18 VAL B O 1
ATOM 1474 N N . SER B 1 19 ? 10.050 23.515 19.462 1.00 14.12 19 SER B N 1
ATOM 1475 C CA . SER B 1 19 ? 9.412 24.733 18.950 1.00 15.75 19 SER B CA 1
ATOM 1476 C C . SER B 1 19 ? 8.466 25.326 19.994 1.00 16.27 19 SER B C 1
ATOM 1477 O O . SER B 1 19 ? 7.660 24.600 20.583 1.00 17.30 19 SER B O 1
ATOM 1480 N N . ASN B 1 20 ? 8.549 26.639 20.172 1.00 19.98 20 ASN B N 1
ATOM 1481 C CA . ASN B 1 20 ? 7.648 27.339 21.080 1.00 21.57 20 ASN B CA 1
ATOM 1482 C C . ASN B 1 20 ? 6.231 27.461 20.524 1.00 22.52 20 ASN B C 1
ATOM 1483 O O . ASN B 1 20 ? 5.257 27.438 21.263 1.00 24.99 20 ASN B O 1
ATOM 1488 N N . ARG B 1 21 ? 6.133 27.606 19.215 1.00 23.34 21 ARG B N 1
ATOM 1489 C CA . ARG B 1 21 ? 4.918 28.132 18.593 1.00 24.06 21 ARG B CA 1
ATOM 1490 C C . ARG B 1 21 ? 4.146 27.062 17.815 1.00 24.11 21 ARG B C 1
ATOM 1491 O O . ARG B 1 21 ? 2.902 27.030 17.777 1.00 23.77 21 ARG B O 1
ATOM 1495 N N . ARG B 1 22 ? 4.918 26.202 17.176 1.00 24.81 22 ARG B N 1
ATOM 1496 C CA . ARG B 1 22 ? 4.405 25.249 16.220 1.00 25.57 22 ARG B CA 1
ATOM 1497 C C . ARG B 1 22 ? 3.679 24.116 16.922 1.00 25.44 22 ARG B C 1
ATOM 1498 O O . ARG B 1 22 ? 4.207 23.493 17.826 1.00 26.97 22 ARG B O 1
ATOM 1503 N N . GLY B 1 23 ? 2.451 23.841 16.522 1.00 24.87 23 GLY B N 1
ATOM 1504 C CA . GLY B 1 23 ? 1.822 22.616 16.979 1.00 24.81 23 GLY B CA 1
ATOM 1505 C C . GLY B 1 23 ? 1.940 21.596 15.870 1.00 24.24 23 GLY B C 1
ATOM 1506 O O . GLY B 1 23 ? 2.619 21.839 14.874 1.00 24.18 23 GLY B O 1
ATOM 1507 N N . GLU B 1 24 ? 1.247 20.475 15.992 1.00 24.72 24 GLU B N 1
ATOM 1508 C CA . GLU B 1 24 ? 1.346 19.443 14.967 1.00 25.11 24 GLU B CA 1
ATOM 1509 C C . GLU B 1 24 ? 1.015 19.983 13.578 1.00 25.34 24 GLU B C 1
ATOM 1510 O O . GLU B 1 24 ? 1.730 19.686 12.630 1.00 26.32 24 GLU B O 1
ATOM 1516 N N . GLU B 1 25 ? -0.036 20.788 13.436 1.00 25.22 25 GLU B N 1
ATOM 1517 C CA . GLU B 1 25 ? -0.412 21.286 12.133 1.00 25.43 25 GLU B CA 1
ATOM 1518 C C . GLU B 1 25 ? 0.677 22.141 11.477 1.00 25.67 25 GLU B C 1
ATOM 1519 O O . GLU B 1 25 ? 0.722 22.273 10.248 1.00 26.65 25 GLU B O 1
ATOM 1525 N N . ASP B 1 26 ? 1.544 22.726 12.295 1.00 25.46 26 ASP B N 1
ATOM 1526 C CA . ASP B 1 26 ? 2.566 23.654 11.815 1.00 24.84 26 ASP B CA 1
ATOM 1527 C C . ASP B 1 26 ? 3.882 22.950 11.608 1.00 23.51 26 ASP B C 1
ATOM 1528 O O . ASP B 1 26 ? 4.852 23.552 11.138 1.00 24.45 26 ASP B O 1
ATOM 1533 N N . ASP B 1 27 ? 3.932 21.679 12.002 1.00 21.45 27 ASP B N 1
ATOM 1534 C CA . ASP B 1 27 ? 5.199 20.979 12.185 1.00 19.33 27 ASP B CA 1
ATOM 1535 C C . ASP B 1 27 ? 5.684 20.329 10.900 1.00 18.46 27 ASP B C 1
ATOM 1536 O O . ASP B 1 27 ? 5.719 19.101 10.780 1.00 17.54 27 ASP B O 1
ATOM 1541 N N . THR B 1 28 ? 6.154 21.156 9.966 1.00 17.68 28 THR B N 1
ATOM 1542 C CA . THR B 1 28 ? 6.529 20.621 8.667 1.00 16.31 28 THR B CA 1
ATOM 1543 C C . THR B 1 28 ? 7.744 19.705 8.728 1.00 15.89 28 THR B C 1
ATOM 1544 O O . THR B 1 28 ? 7.783 18.689 8.059 1.00 16.67 28 THR B O 1
ATOM 1551 N N . SER B 1 29 ? 8.722 20.082 9.525 1.00 15.53 29 SER B N 1
ATOM 1552 C CA . SER B 1 29 ? 9.934 19.289 9.603 1.00 15.97 29 SER B CA 1
ATOM 1553 C C . SER B 1 29 ? 9.734 17.954 10.282 1.00 15.46 29 SER B C 1
ATOM 1554 O O . SER B 1 29 ? 10.299 16.968 9.851 1.00 15.66 29 SER B O 1
ATOM 1557 N N . GLY B 1 30 ? 8.971 17.925 11.364 1.00 16.83 30 GLY B N 1
ATOM 1558 C CA . GLY B 1 30 ? 8.687 16.673 12.040 1.00 15.10 30 GLY B CA 1
ATOM 1559 C C . GLY B 1 30 ? 7.871 15.732 11.183 1.00 15.18 30 GLY B C 1
ATOM 1560 O O . GLY B 1 30 ? 8.098 14.532 11.148 1.00 14.54 30 GLY B O 1
ATOM 1561 N N . HIS B 1 31 ? 6.927 16.288 10.447 1.00 13.95 31 HIS B N 1
ATOM 1562 C CA . HIS B 1 31 ? 6.156 15.489 9.475 1.00 14.33 31 HIS B CA 1
ATOM 1563 C C . HIS B 1 31 ? 7.064 14.961 8.380 1.00 13.67 31 HIS B C 1
ATOM 1564 O O . HIS B 1 31 ? 6.921 13.816 7.953 1.00 13.78 31 HIS B O 1
ATOM 1571 N N . TYR B 1 32 ? 8.002 15.794 7.929 1.00 13.85 32 TYR B N 1
ATOM 1572 C CA . TYR B 1 32 ? 8.950 15.380 6.895 1.00 13.26 32 TYR B CA 1
ATOM 1573 C C . TYR B 1 32 ? 9.737 14.169 7.400 1.00 14.00 32 TYR B C 1
ATOM 1574 O O . TYR B 1 32 ? 9.934 13.194 6.686 1.00 13.57 32 TYR B O 1
ATOM 1583 N N . LEU B 1 33 ? 10.213 14.241 8.642 1.00 13.97 33 LEU B N 1
ATOM 1584 C CA . LEU B 1 33 ? 11.080 13.192 9.170 1.00 14.07 33 LEU B CA 1
ATOM 1585 C C . LEU B 1 33 ? 10.263 11.934 9.382 1.00 13.92 33 LEU B C 1
ATOM 1586 O O . LEU B 1 33 ? 10.726 10.854 9.038 1.00 14.49 33 LEU B O 1
ATOM 1591 N N . ARG B 1 34 ? 9.060 12.097 9.900 1.00 14.80 34 ARG B N 1
ATOM 1592 C CA . ARG B 1 34 ? 8.164 10.956 10.120 1.00 14.62 34 ARG B CA 1
ATOM 1593 C C . ARG B 1 34 ? 7.877 10.268 8.803 1.00 15.11 34 ARG B C 1
ATOM 1594 O O . ARG B 1 34 ? 8.029 9.066 8.658 1.00 14.87 34 ARG B O 1
ATOM 1602 N N . ASP B 1 35 ? 7.423 11.053 7.839 1.00 14.68 35 ASP B N 1
ATOM 1603 C CA . ASP B 1 35 ? 7.085 10.500 6.535 1.00 14.93 35 ASP B CA 1
ATOM 1604 C C . ASP B 1 35 ? 8.272 9.858 5.848 1.00 14.03 35 ASP B C 1
ATOM 1605 O O . ASP B 1 35 ? 8.130 8.817 5.252 1.00 14.41 35 ASP B O 1
ATOM 1610 N N . SER B 1 36 ? 9.460 10.476 5.909 1.00 14.09 36 SER B N 1
ATOM 1611 C CA . SER B 1 36 ? 10.639 9.915 5.254 1.00 13.80 36 SER B CA 1
ATOM 1612 C C . SER B 1 36 ? 11.075 8.622 5.911 1.00 14.37 36 SER B C 1
ATOM 1613 O O . SER B 1 36 ? 11.410 7.645 5.209 1.00 14.58 36 SER B O 1
ATOM 1616 N N . ALA B 1 37 ? 11.035 8.609 7.232 1.00 13.93 37 ALA B N 1
ATOM 1617 C CA . ALA B 1 37 ? 11.383 7.382 7.974 1.00 14.17 37 ALA B CA 1
ATOM 1618 C C . ALA B 1 37 ? 10.436 6.230 7.625 1.00 14.07 37 ALA B C 1
ATOM 1619 O O . ALA B 1 37 ? 10.882 5.108 7.364 1.00 14.39 37 ALA B O 1
ATOM 1621 N N . GLN B 1 38 ? 9.139 6.518 7.598 1.00 14.14 38 GLN B N 1
ATOM 1622 C CA . GLN B 1 38 ? 8.123 5.496 7.290 1.00 15.54 38 GLN B CA 1
ATOM 1623 C C . GLN B 1 38 ? 8.288 4.957 5.876 1.00 16.05 38 GLN B C 1
ATOM 1624 O O . GLN B 1 38 ? 8.192 3.739 5.672 1.00 16.57 38 GLN B O 1
ATOM 1630 N N . GLU B 1 39 ? 8.512 5.861 4.920 1.00 16.35 39 GLU B N 1
ATOM 1631 C CA . GLU B 1 39 ? 8.649 5.554 3.504 1.00 17.42 39 GLU B CA 1
ATOM 1632 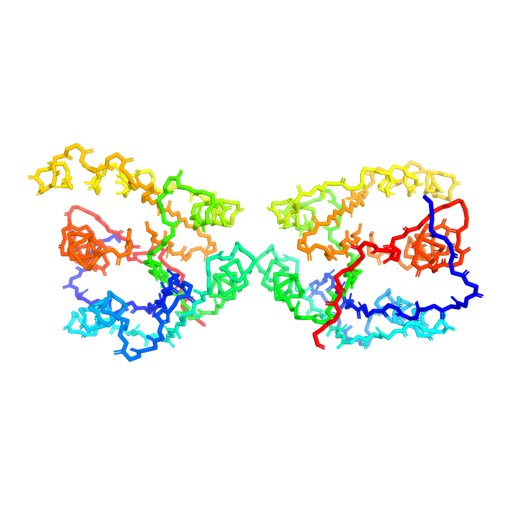C C . GLU B 1 39 ? 9.846 4.663 3.242 1.00 17.21 39 GLU B C 1
ATOM 1633 O O . GLU B 1 39 ? 9.830 3.822 2.335 1.00 18.10 39 GLU B O 1
ATOM 1639 N N . ALA B 1 40 ? 10.884 4.842 4.058 1.00 16.86 40 ALA B N 1
ATOM 1640 C CA . ALA B 1 40 ? 12.091 4.058 3.956 1.00 16.93 40 ALA B CA 1
ATOM 1641 C C . ALA B 1 40 ? 11.925 2.674 4.583 1.00 16.81 40 ALA B C 1
ATOM 1642 O O . ALA B 1 40 ? 12.759 1.796 4.346 1.00 18.51 40 ALA B O 1
ATOM 1644 N N . GLY B 1 41 ? 10.866 2.469 5.361 1.00 15.41 41 GLY B N 1
ATOM 1645 C CA . GLY B 1 41 ? 10.632 1.189 6.008 1.00 14.84 41 GLY B CA 1
ATOM 1646 C C . GLY B 1 41 ? 10.862 1.168 7.498 1.00 14.75 41 GLY B C 1
ATOM 1647 O O . GLY B 1 41 ? 10.677 0.117 8.113 1.00 16.12 41 GLY B O 1
ATOM 1648 N N . HIS B 1 42 ? 11.271 2.291 8.095 1.00 13.81 42 HIS B N 1
ATOM 1649 C CA . HIS B 1 42 ? 11.530 2.299 9.515 1.00 13.48 42 HIS B CA 1
ATOM 1650 C C . HIS B 1 42 ? 10.217 2.428 10.269 1.00 14.85 42 HIS B C 1
ATOM 1651 O O . HIS B 1 42 ? 9.203 2.813 9.703 1.00 15.33 42 HIS B O 1
ATOM 1658 N N . HIS B 1 43 ? 10.256 2.137 11.554 1.00 15.18 43 HIS B N 1
ATOM 1659 C CA . HIS B 1 43 ? 9.083 2.306 12.406 1.00 15.44 43 HIS B CA 1
ATOM 1660 C C . HIS B 1 43 ? 9.236 3.537 13.269 1.00 15.60 43 HIS B C 1
ATOM 1661 O O . HIS B 1 43 ? 10.185 3.645 14.027 1.00 16.45 43 HIS B O 1
ATOM 1668 N N . VAL B 1 44 ? 8.318 4.477 13.164 1.00 15.24 44 VAL B N 1
ATOM 1669 C CA . VAL B 1 44 ? 8.290 5.613 14.045 1.00 15.17 44 VAL B CA 1
ATOM 1670 C C . VAL B 1 44 ? 7.470 5.233 15.282 1.00 15.72 44 VAL B C 1
ATOM 1671 O O . VAL B 1 44 ? 6.245 5.057 15.202 1.00 17.22 44 VAL B O 1
ATOM 1675 N N . VAL B 1 45 ? 8.156 5.047 16.406 1.00 16.43 45 VAL B N 1
ATOM 1676 C CA . VAL B 1 45 ? 7.490 4.476 17.583 1.00 16.17 45 VAL B CA 1
ATOM 1677 C C . VAL B 1 45 ? 6.999 5.547 18.554 1.00 16.33 45 VAL B C 1
ATOM 1678 O O . VAL B 1 45 ? 6.229 5.254 19.447 1.00 16.48 45 VAL B O 1
ATOM 1682 N N . ASP B 1 46 ? 7.467 6.787 18.388 1.00 15.57 46 ASP B N 1
ATOM 1683 C CA . ASP B 1 46 ? 6.983 7.879 19.217 1.00 16.49 46 ASP B CA 1
ATOM 1684 C C . ASP B 1 46 ? 7.358 9.187 18.532 1.00 16.60 46 ASP B C 1
ATOM 1685 O O . ASP B 1 46 ? 8.250 9.240 17.664 1.00 15.69 46 ASP B O 1
ATOM 1690 N N . LYS B 1 47 ? 6.605 10.217 18.905 1.00 16.85 47 LYS B N 1
ATOM 1691 C CA . LYS B 1 47 ? 6.758 11.564 18.393 1.00 17.52 47 LYS B CA 1
ATOM 1692 C C . LYS B 1 47 ? 6.229 12.538 19.441 1.00 15.82 47 LYS B C 1
ATOM 1693 O O . LYS B 1 47 ? 5.194 12.283 20.082 1.00 16.94 47 LYS B O 1
ATOM 1699 N N . ALA B 1 48 ? 6.932 13.637 19.626 1.00 14.24 48 ALA B N 1
ATOM 1700 C CA . ALA B 1 48 ? 6.552 14.659 20.563 1.00 13.18 48 ALA B CA 1
ATOM 1701 C C . ALA B 1 48 ? 6.998 16.014 20.051 1.00 13.74 48 ALA B C 1
ATOM 1702 O O . ALA B 1 48 ? 7.967 16.090 19.250 1.00 14.68 48 ALA B O 1
ATOM 1704 N N . ILE B 1 49 ? 6.328 17.055 20.518 1.00 13.13 49 ILE B N 1
ATOM 1705 C CA . ILE B 1 49 ? 6.713 18.437 20.306 1.00 13.39 49 ILE B CA 1
ATOM 1706 C C . ILE B 1 49 ? 6.889 19.078 21.684 1.00 15.42 49 ILE B C 1
ATOM 1707 O O . ILE B 1 49 ? 6.008 18.963 22.541 1.00 13.49 49 ILE B O 1
ATOM 1712 N N . VAL B 1 50 ? 8.042 19.708 21.888 1.00 14.30 50 VAL B N 1
ATOM 1713 C CA . VAL B 1 50 ? 8.347 20.415 23.138 1.00 14.82 50 VAL B CA 1
ATOM 1714 C C . VAL B 1 50 ? 8.753 21.847 22.864 1.00 15.08 50 VAL B C 1
ATOM 1715 O O . VAL B 1 50 ? 9.152 22.160 21.765 1.00 13.43 50 VAL B O 1
ATOM 1719 N N . LYS B 1 51 ? 8.585 22.721 23.853 1.00 15.82 51 LYS B N 1
ATOM 1720 C CA . LYS B 1 51 ? 9.005 24.103 23.741 1.00 16.80 51 LYS B CA 1
ATOM 1721 C C . LYS B 1 51 ? 10.533 24.092 23.826 1.00 16.50 51 LYS B C 1
ATOM 1722 O O . LYS B 1 51 ? 11.144 23.036 24.092 1.00 16.01 51 LYS B O 1
ATOM 1728 N N . GLU B 1 52 ? 11.082 25.285 23.643 1.00 17.25 52 GLU B N 1
ATOM 1729 C CA . GLU B 1 52 ? 12.526 25.503 23.595 1.00 17.20 52 GLU B CA 1
ATOM 1730 C C . GLU B 1 52 ? 12.958 25.653 25.054 1.00 17.20 52 GLU B C 1
ATOM 1731 O O . GLU B 1 52 ? 13.089 26.732 25.625 1.00 18.21 52 GLU B O 1
ATOM 1737 N N . ASN B 1 53 ? 13.053 24.519 25.697 1.00 15.07 53 ASN B N 1
ATOM 1738 C CA . ASN B 1 53 ? 13.188 24.458 27.117 1.00 15.11 53 ASN B CA 1
ATOM 1739 C C . ASN B 1 53 ? 14.118 23.250 27.326 1.00 14.21 53 ASN B C 1
ATOM 1740 O O . ASN B 1 53 ? 13.741 22.156 26.932 1.00 14.76 53 ASN B O 1
ATOM 1745 N N . ARG B 1 54 ? 15.280 23.467 27.936 1.00 13.96 54 ARG B N 1
ATOM 1746 C CA . ARG B 1 54 ? 16.239 22.350 28.090 1.00 13.68 54 ARG B CA 1
ATOM 1747 C C . ARG B 1 54 ? 15.670 21.217 28.921 1.00 13.01 54 ARG B C 1
ATOM 1748 O O . ARG B 1 54 ? 16.022 20.032 28.716 1.00 13.15 54 ARG B O 1
ATOM 1756 N N . TYR B 1 55 ? 14.809 21.511 29.866 1.00 11.76 55 TYR B N 1
ATOM 1757 C CA . TYR B 1 55 ? 14.343 20.505 30.803 1.00 11.96 55 TYR B CA 1
ATOM 1758 C C . TYR B 1 55 ? 13.312 19.618 30.098 1.00 11.73 55 TYR B C 1
ATOM 1759 O O . TYR B 1 55 ? 13.273 18.432 30.312 1.00 12.59 55 TYR B O 1
ATOM 1768 N N . ALA B 1 56 ? 12.458 20.219 29.263 1.00 11.56 56 ALA B N 1
ATOM 1769 C CA . ALA B 1 56 ? 11.463 19.465 28.531 1.00 12.40 56 ALA B CA 1
ATOM 1770 C C . ALA B 1 56 ? 12.176 18.560 27.541 1.00 12.08 56 ALA B C 1
ATOM 1771 O O . ALA B 1 56 ? 11.812 17.419 27.376 1.00 13.28 56 ALA B O 1
ATOM 1773 N N . ILE B 1 57 ? 13.216 19.053 26.909 1.00 12.31 57 ILE B N 1
ATOM 1774 C CA . ILE B 1 57 ? 13.994 18.247 25.969 1.00 12.69 57 ILE B CA 1
ATOM 1775 C C . ILE B 1 57 ? 14.654 17.097 26.688 1.00 12.56 57 ILE B C 1
ATOM 1776 O O . ILE B 1 57 ? 14.516 15.956 26.265 1.00 13.68 57 ILE B O 1
ATOM 1781 N N . ARG B 1 58 ? 15.292 17.376 27.818 1.00 12.36 58 ARG B N 1
ATOM 1782 C CA . ARG B 1 58 ? 15.931 16.297 28.593 1.00 12.37 58 ARG B CA 1
ATOM 1783 C C . ARG B 1 58 ? 14.987 15.264 29.112 1.00 12.76 58 ARG B C 1
ATOM 1784 O O . ARG B 1 58 ? 15.372 14.095 29.104 1.00 12.87 58 ARG B O 1
ATOM 1792 N N . ALA B 1 59 ? 13.785 15.637 29.551 1.00 11.94 59 ALA B N 1
ATOM 1793 C CA . ALA B 1 59 ? 12.828 14.708 30.070 1.00 12.35 59 ALA B CA 1
ATOM 1794 C C . ALA B 1 59 ? 12.426 13.734 28.955 1.00 12.72 59 ALA B C 1
ATOM 1795 O O . ALA B 1 59 ? 12.462 12.527 29.116 1.00 13.02 59 ALA B O 1
ATOM 1797 N N . GLN B 1 60 ? 12.095 14.280 27.789 1.00 12.52 60 GLN B N 1
ATOM 1798 C CA . GLN B 1 60 ? 11.596 13.375 26.724 1.00 12.21 60 GLN B CA 1
ATOM 1799 C C . GLN B 1 60 ? 12.716 12.507 26.174 1.00 12.26 60 GLN B C 1
ATOM 1800 O O . GLN B 1 60 ? 12.548 11.327 25.941 1.00 13.93 60 GLN B O 1
ATOM 1806 N N . VAL B 1 61 ? 13.862 13.103 25.940 1.00 11.84 61 VAL B N 1
ATOM 1807 C CA . VAL B 1 61 ? 14.974 12.367 25.285 1.00 12.36 61 VAL B CA 1
ATOM 1808 C C . VAL B 1 61 ? 15.510 11.364 26.280 1.00 13.03 61 VAL B C 1
ATOM 1809 O O . VAL B 1 61 ? 15.864 10.239 25.892 1.00 12.91 61 VAL B O 1
ATOM 1813 N N . SER B 1 62 ? 15.575 11.720 27.577 1.00 12.86 62 SER B N 1
ATOM 1814 C CA . SER B 1 62 ? 15.978 10.724 28.620 1.00 12.62 62 SER B CA 1
ATOM 1815 C C . SER B 1 62 ? 15.068 9.526 28.689 1.00 13.43 62 SER B C 1
ATOM 1816 O O . SER B 1 62 ? 15.560 8.429 28.861 1.00 13.69 62 SER B O 1
ATOM 1819 N N . ALA B 1 63 ? 13.759 9.727 28.551 1.00 13.89 63 ALA B N 1
ATOM 1820 C CA . ALA B 1 63 ? 12.814 8.610 28.539 1.00 13.41 63 ALA B CA 1
ATOM 1821 C C . ALA B 1 63 ? 13.139 7.679 27.377 1.00 13.91 63 ALA B C 1
ATOM 1822 O O . ALA B 1 63 ? 13.191 6.455 27.521 1.00 14.03 63 ALA B O 1
ATOM 1824 N N . TRP B 1 64 ? 13.385 8.255 26.202 1.00 13.71 64 TRP B N 1
ATOM 1825 C CA . TRP B 1 64 ? 13.668 7.436 25.018 1.00 13.39 64 TRP B CA 1
ATOM 1826 C C . TRP B 1 64 ? 15.001 6.737 25.146 1.00 12.20 64 TRP B C 1
ATOM 1827 O O . TRP B 1 64 ? 15.116 5.603 24.726 1.00 12.77 64 TRP B O 1
ATOM 1838 N N . ILE B 1 65 ? 16.024 7.386 25.702 1.00 11.55 65 ILE B N 1
ATOM 1839 C CA . ILE B 1 65 ? 17.342 6.757 25.923 1.00 12.90 65 ILE B CA 1
ATOM 1840 C C . ILE B 1 65 ? 17.211 5.504 26.791 1.00 12.33 65 ILE B C 1
ATOM 1841 O O . ILE B 1 65 ? 17.806 4.475 26.499 1.00 12.58 65 ILE B O 1
ATOM 1846 N N . ALA B 1 66 ? 16.422 5.634 27.848 1.00 13.74 66 ALA B N 1
ATOM 1847 C CA . ALA B 1 66 ? 16.236 4.530 28.805 1.00 13.75 66 ALA B CA 1
ATOM 1848 C C . ALA B 1 66 ? 15.272 3.450 28.349 1.00 14.32 66 ALA B C 1
ATOM 1849 O O . ALA B 1 66 ? 15.260 2.340 28.923 1.00 15.66 66 ALA B O 1
ATOM 1851 N N . SER B 1 67 ? 14.469 3.770 27.329 1.00 13.46 67 SER B N 1
ATOM 1852 C CA . SER B 1 67 ? 13.450 2.833 26.870 1.00 14.47 67 SER B CA 1
ATOM 1853 C C . SER B 1 67 ? 14.029 1.551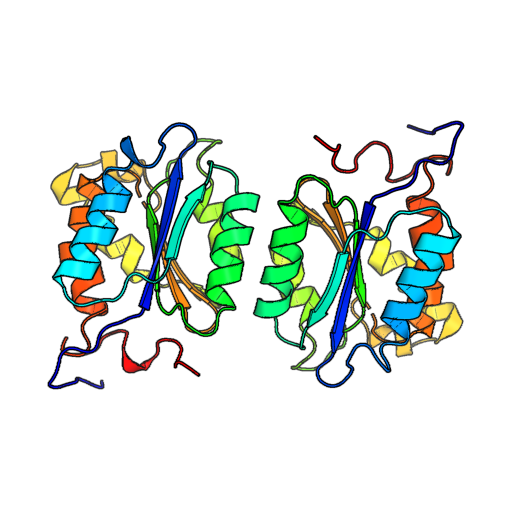 26.367 1.00 14.65 67 SER B C 1
ATOM 1854 O O . SER B 1 67 ? 15.203 1.468 25.973 1.00 14.67 67 SER B O 1
ATOM 1857 N N . ASP B 1 68 ? 13.204 0.506 26.390 1.00 14.65 68 ASP B N 1
ATOM 1858 C CA . ASP B 1 68 ? 13.641 -0.731 25.751 1.00 15.68 68 ASP B CA 1
ATOM 1859 C C . ASP B 1 68 ? 13.620 -0.667 24.209 1.00 14.67 68 ASP B C 1
ATOM 1860 O O . ASP B 1 68 ? 14.380 -1.357 23.569 1.00 14.70 68 ASP B O 1
ATOM 1865 N N . ASP B 1 69 ? 12.767 0.157 23.610 1.00 15.14 69 ASP B N 1
ATOM 1866 C CA . ASP B 1 69 ? 12.463 0.104 22.196 1.00 14.74 69 ASP B CA 1
ATOM 1867 C C . ASP B 1 69 ? 13.067 1.131 21.255 1.00 15.16 69 ASP B C 1
ATOM 1868 O O . ASP B 1 69 ? 13.231 0.853 20.086 1.00 14.74 69 ASP B O 1
ATOM 1873 N N . VAL B 1 70 ? 13.345 2.321 21.767 1.00 13.92 70 VAL B N 1
ATOM 1874 C CA . VAL B 1 70 ? 13.810 3.421 20.908 1.00 14.44 70 VAL B CA 1
ATOM 1875 C C . VAL B 1 70 ? 15.284 3.256 20.594 1.00 13.67 70 VAL B C 1
ATOM 1876 O O . VAL B 1 70 ? 16.140 3.201 21.469 1.00 13.92 70 VAL B O 1
ATOM 1880 N N . GLN B 1 71 ? 15.618 3.096 19.312 1.00 14.03 71 GLN B N 1
ATOM 1881 C CA . GLN B 1 71 ? 17.006 2.966 18.901 1.00 12.86 71 GLN B CA 1
ATOM 1882 C C . GLN B 1 71 ? 17.609 4.261 18.360 1.00 13.01 71 GLN B C 1
ATOM 1883 O O . GLN B 1 71 ? 18.815 4.444 18.441 1.00 13.15 71 GLN B O 1
ATOM 1889 N N . VAL B 1 72 ? 16.748 5.130 17.816 1.00 12.68 72 VAL B N 1
ATOM 1890 C CA . VAL B 1 72 ? 17.177 6.374 17.173 1.00 13.01 72 VAL B CA 1
ATOM 1891 C C . VAL B 1 72 ? 16.218 7.488 17.555 1.00 13.53 72 VAL B C 1
ATOM 1892 O O . VAL B 1 72 ? 15.029 7.319 17.476 1.00 13.73 72 VAL B O 1
ATOM 1896 N N . VAL B 1 73 ? 16.764 8.635 17.937 1.00 12.50 73 VAL B N 1
ATOM 1897 C CA . VAL B 1 73 ? 16.028 9.889 18.179 1.00 13.27 73 VAL B CA 1
ATOM 1898 C C . VAL B 1 73 ? 16.470 10.925 17.179 1.00 13.59 73 VAL B C 1
ATOM 1899 O O . VAL B 1 73 ? 17.674 11.248 17.098 1.00 13.55 73 VAL B O 1
ATOM 1903 N N . LEU B 1 74 ? 15.502 11.431 16.423 1.00 13.88 74 LEU B N 1
ATOM 1904 C CA . LEU B 1 74 ? 15.701 12.504 15.447 1.00 14.54 74 LEU B CA 1
ATOM 1905 C C . LEU B 1 74 ? 15.101 13.742 16.076 1.00 15.61 74 LEU B C 1
ATOM 1906 O O . LEU B 1 74 ? 13.918 13.721 16.461 1.00 15.51 74 LEU B O 1
ATOM 1911 N N . ILE B 1 75 ? 15.884 14.812 16.194 1.00 14.02 75 ILE B N 1
ATOM 1912 C CA . ILE B 1 75 ? 15.386 16.064 16.759 1.00 14.54 75 ILE B CA 1
ATOM 1913 C C . ILE B 1 75 ? 15.520 17.157 15.724 1.00 14.00 75 ILE B C 1
ATOM 1914 O O . ILE B 1 75 ? 16.552 17.290 15.109 1.00 13.95 75 ILE B O 1
ATOM 1919 N N . THR B 1 76 ? 14.497 17.981 15.576 1.00 12.73 76 THR B N 1
ATOM 1920 C CA . THR B 1 76 ? 14.595 19.119 14.677 1.00 12.78 76 THR B CA 1
ATOM 1921 C C . THR B 1 76 ? 14.203 20.370 15.467 1.00 13.45 76 THR B C 1
ATOM 1922 O O . THR B 1 76 ? 13.149 20.444 16.096 1.00 14.00 76 THR B O 1
ATOM 1926 N N . GLY B 1 77 ? 15.029 21.399 15.364 1.00 12.61 77 GLY B N 1
ATOM 1927 C CA . GLY B 1 77 ? 14.814 22.654 16.044 1.00 13.03 77 GLY B CA 1
ATOM 1928 C C . GLY B 1 77 ? 15.749 22.901 17.207 1.00 12.51 77 GLY B C 1
ATOM 1929 O O . GLY B 1 77 ? 16.254 21.933 17.809 1.00 14.07 77 GLY B O 1
ATOM 1930 N N . GLY B 1 78 ? 15.928 24.186 17.492 1.00 13.49 78 GLY B N 1
ATOM 1931 C CA . GLY B 1 78 ? 16.595 24.615 18.705 1.00 13.76 78 GLY B CA 1
ATOM 1932 C C . GLY B 1 78 ? 18.106 24.575 18.691 1.00 14.04 78 GLY B C 1
ATOM 1933 O O . GLY B 1 78 ? 18.738 24.543 19.728 1.00 13.22 78 GLY B O 1
ATOM 1934 N N . THR B 1 79 ? 18.649 24.546 17.479 1.00 13.67 79 THR B N 1
ATOM 1935 C CA . THR B 1 79 ? 20.123 24.488 17.324 1.00 14.08 79 THR B CA 1
ATOM 1936 C C . THR B 1 79 ? 20.717 25.794 16.957 1.00 14.11 79 THR B C 1
ATOM 1937 O O . THR B 1 79 ? 21.936 25.853 16.832 1.00 16.22 79 THR B O 1
ATOM 1941 N N . GLY B 1 80 ? 19.952 26.865 16.899 1.00 13.53 80 GLY B N 1
ATOM 1942 C CA . GLY B 1 80 ? 20.473 28.195 16.617 1.00 14.21 80 GLY B CA 1
ATOM 1943 C C . GLY B 1 80 ? 21.309 28.878 17.696 1.00 15.49 80 GLY B C 1
ATOM 1944 O O . GLY B 1 80 ? 21.684 28.265 18.697 1.00 15.35 80 GLY B O 1
ATOM 1945 N N . LEU B 1 81 ? 21.626 30.176 17.486 1.00 17.20 81 LEU B N 1
ATOM 1946 C CA . LEU B 1 81 ? 22.678 30.844 18.258 1.00 19.29 81 LEU B CA 1
ATOM 1947 C C . LEU B 1 81 ? 22.205 31.867 19.263 1.00 21.27 81 LEU B C 1
ATOM 1948 O O . LEU B 1 81 ? 23.007 32.654 19.838 1.00 21.97 81 LEU B O 1
ATOM 1953 N N . THR B 1 82 ? 20.896 31.881 19.444 1.00 21.94 82 THR B N 1
ATOM 1954 C CA . THR B 1 82 ? 20.329 32.739 20.468 1.00 22.58 82 THR B CA 1
ATOM 1955 C C . THR B 1 82 ? 20.029 32.011 21.784 1.00 21.77 82 THR B C 1
ATOM 1956 O O . THR B 1 82 ? 20.026 30.767 21.890 1.00 20.98 82 THR B O 1
ATOM 1960 N N . GLU B 1 83 ? 19.674 32.859 22.755 1.00 21.98 83 GLU B N 1
ATOM 1961 C CA . GLU B 1 83 ? 19.469 32.459 24.120 1.00 21.67 83 GLU B CA 1
ATOM 1962 C C . GLU B 1 83 ? 18.398 31.397 24.194 1.00 20.45 83 GLU B C 1
ATOM 1963 O O . GLU B 1 83 ? 18.495 30.469 24.997 1.00 22.02 83 GLU B O 1
ATOM 1965 N N . GLY B 1 84 ? 17.386 31.501 23.338 1.00 20.50 84 GLY B N 1
ATOM 1966 C CA . GLY B 1 84 ? 16.294 30.532 23.365 1.00 21.16 84 GLY B CA 1
ATOM 1967 C C . GLY B 1 84 ? 16.498 29.149 22.746 1.00 22.22 84 GLY B C 1
ATOM 1968 O O . GLY B 1 84 ? 15.782 28.162 23.018 1.00 25.03 84 GLY B O 1
ATOM 1969 N N . ASP B 1 85 ? 17.557 29.000 21.954 1.00 21.16 85 ASP B N 1
ATOM 1970 C CA . ASP B 1 85 ? 17.852 27.744 21.311 1.00 20.01 85 ASP B CA 1
ATOM 1971 C C . ASP B 1 85 ? 18.633 26.854 22.247 1.00 19.42 85 ASP B C 1
ATOM 1972 O O . ASP B 1 85 ? 19.747 27.175 22.615 1.00 20.60 85 ASP B O 1
ATOM 1977 N N . GLN B 1 86 ? 18.047 25.760 22.692 1.00 17.42 86 GLN B N 1
ATOM 1978 C CA . GLN B 1 86 ? 18.655 25.008 23.755 1.00 17.56 86 GLN B CA 1
ATOM 1979 C C . GLN B 1 86 ? 18.917 23.545 23.431 1.00 16.86 86 GLN B C 1
ATOM 1980 O O . GLN B 1 86 ? 19.196 22.776 24.351 1.00 16.57 86 GLN B O 1
ATOM 1986 N N . ALA B 1 87 ? 18.745 23.096 22.188 1.00 15.21 87 ALA B N 1
ATOM 1987 C CA . ALA B 1 87 ? 18.857 21.693 21.936 1.00 15.25 87 ALA B CA 1
ATOM 1988 C C . ALA B 1 87 ? 20.262 21.154 22.223 1.00 15.11 87 ALA B C 1
ATOM 1989 O O . ALA B 1 87 ? 20.403 20.168 22.920 1.00 14.30 87 ALA B O 1
ATOM 1991 N N . PRO B 1 88 ? 21.332 21.781 21.731 1.00 14.85 88 PRO B N 1
ATOM 1992 C CA . PRO B 1 88 ? 22.679 21.244 22.015 1.00 15.89 88 PRO B CA 1
ATOM 1993 C C . PRO B 1 88 ? 22.998 21.263 23.504 1.00 16.69 88 PRO B C 1
ATOM 1994 O O . PRO B 1 88 ? 23.547 20.261 24.080 1.00 17.17 88 PRO B O 1
ATOM 1998 N N . GLU B 1 89 ? 22.582 22.321 24.182 1.00 15.62 89 GLU B N 1
ATOM 1999 C CA . GLU B 1 89 ? 22.849 22.455 25.603 1.00 15.60 89 GLU B CA 1
ATOM 2000 C C . GLU B 1 89 ? 22.070 21.384 26.350 1.00 15.22 89 GLU B C 1
ATOM 2001 O O . GLU B 1 89 ? 22.522 20.907 27.377 1.00 15.25 89 GLU B O 1
ATOM 2007 N N . ALA B 1 90 ? 20.871 21.098 25.873 1.00 13.87 90 ALA B N 1
ATOM 2008 C CA . ALA B 1 90 ? 20.100 20.063 26.547 1.00 14.99 90 ALA B CA 1
ATOM 2009 C C . ALA B 1 90 ? 20.734 18.695 26.416 1.00 14.15 90 ALA B C 1
ATOM 2010 O O . ALA B 1 90 ? 20.768 17.909 27.366 1.00 13.69 90 ALA B O 1
ATOM 2012 N N . LEU B 1 91 ? 21.218 18.395 25.208 1.00 14.14 91 LEU B N 1
ATOM 2013 C CA . LEU B 1 91 ? 21.552 17.057 24.769 1.00 15.00 91 LEU B CA 1
ATOM 2014 C C . LEU B 1 91 ? 22.976 16.644 25.067 1.00 15.45 91 LEU B C 1
ATOM 2015 O O . LEU B 1 91 ? 23.205 15.478 25.458 1.00 15.32 91 LEU B O 1
ATOM 2020 N N . LEU B 1 92 ? 23.958 17.525 24.832 1.00 15.17 92 LEU B N 1
ATOM 2021 C CA . LEU B 1 92 ? 25.349 17.116 24.977 1.00 16.83 92 LEU B CA 1
ATOM 2022 C C . LEU B 1 92 ? 25.636 16.421 26.336 1.00 17.46 92 LEU B C 1
ATOM 2023 O O . LEU B 1 92 ? 26.357 15.407 26.343 1.00 17.36 92 LEU B O 1
ATOM 2032 N N . PRO B 1 93 ? 25.090 16.897 27.450 1.00 16.63 93 PRO B N 1
ATOM 2033 C CA . PRO B 1 93 ? 25.344 16.226 28.736 1.00 16.31 93 PRO B CA 1
ATOM 2034 C C . PRO B 1 93 ? 24.772 14.813 28.854 1.00 16.39 93 PRO B C 1
ATOM 2035 O O . PRO B 1 93 ? 25.180 14.084 29.780 1.00 17.48 93 PRO B O 1
ATOM 2039 N N . LEU B 1 94 ? 23.879 14.457 27.972 1.00 14.47 94 LEU B N 1
ATOM 2040 C CA . LEU B 1 94 ? 23.284 13.157 28.033 1.00 14.20 94 LEU B CA 1
ATOM 2041 C C . LEU B 1 94 ? 24.066 12.133 27.227 1.00 13.84 94 LEU B C 1
ATOM 2042 O O . LEU B 1 94 ? 23.762 10.912 27.326 1.00 14.23 94 LEU B O 1
ATOM 2047 N N . PHE B 1 95 ? 25.056 12.582 26.437 1.00 14.30 95 PHE B N 1
ATOM 2048 C CA . PHE B 1 95 ? 25.699 11.604 25.535 1.00 13.55 95 PHE B CA 1
ATOM 2049 C C . PHE B 1 95 ? 26.752 10.763 26.241 1.00 14.48 95 PHE B C 1
ATOM 2050 O O . PHE B 1 95 ? 27.451 11.276 27.079 1.00 16.32 95 PHE B O 1
ATOM 2058 N N . ASP B 1 96 ? 26.810 9.484 25.907 1.00 12.97 96 ASP B N 1
ATOM 2059 C CA . ASP B 1 96 ? 27.977 8.638 26.220 1.00 13.10 96 ASP B CA 1
ATOM 2060 C C . ASP B 1 96 ? 29.193 9.100 25.397 1.00 14.23 96 ASP B C 1
ATOM 2061 O O . ASP B 1 96 ? 30.335 9.180 25.881 1.00 15.32 96 ASP B O 1
ATOM 2066 N N . ARG B 1 97 ? 28.943 9.336 24.113 1.00 14.17 97 ARG B N 1
ATOM 2067 C CA . ARG B 1 97 ? 29.935 9.720 23.118 1.00 15.38 97 ARG B CA 1
ATOM 2068 C C . ARG B 1 97 ? 29.284 10.618 22.082 1.00 14.81 97 ARG B C 1
ATOM 2069 O O . ARG B 1 97 ? 28.105 10.509 21.781 1.00 14.89 97 ARG B O 1
ATOM 2084 N N . GLU B 1 98 ? 30.045 11.534 21.528 1.00 15.76 98 GLU B N 1
ATOM 2085 C CA . GLU B 1 98 ? 29.635 12.354 20.424 1.00 15.67 98 GLU B CA 1
ATOM 2086 C C . GLU B 1 98 ? 29.942 11.700 19.089 1.00 17.91 98 GLU B C 1
ATOM 2087 O O . GLU B 1 98 ? 30.975 11.009 18.947 1.00 20.30 98 GLU B O 1
ATOM 2093 N N . VAL B 1 99 ? 29.082 11.914 18.097 1.00 16.71 99 VAL B N 1
ATOM 2094 C CA . VAL B 1 99 ? 29.273 11.369 16.739 1.00 16.38 99 VAL B CA 1
ATOM 2095 C C . VAL B 1 99 ? 29.657 12.614 15.894 1.00 16.62 99 VAL B C 1
ATOM 2096 O O . VAL B 1 99 ? 28.805 13.231 15.237 1.00 15.08 99 VAL B O 1
ATOM 2100 N N . GLU B 1 100 ? 30.918 13.006 15.975 1.00 15.88 100 GLU B N 1
ATOM 2101 C CA . GLU B 1 100 ? 31.431 14.274 15.401 1.00 17.96 100 GLU B CA 1
ATOM 2102 C C . GLU B 1 100 ? 31.179 14.377 13.874 1.00 16.94 100 GLU B C 1
ATOM 2103 O O . GLU B 1 100 ? 30.909 15.431 13.280 1.00 17.45 100 GLU B O 1
ATOM 2114 N N . GLY B 1 101 ? 31.168 13.246 13.203 1.00 16.71 101 GLY B N 1
ATOM 2115 C CA . GLY B 1 101 ? 30.992 13.243 11.762 1.00 16.82 101 GLY B CA 1
ATOM 2116 C C . GLY B 1 101 ? 29.639 13.733 11.313 1.00 15.93 101 GLY B C 1
ATOM 2117 O O . GLY B 1 101 ? 29.538 14.283 10.201 1.00 15.74 101 GLY B O 1
ATOM 2118 N N . PHE B 1 102 ? 28.583 13.588 12.095 1.00 14.04 102 PHE B N 1
ATOM 2119 C CA . PHE B 1 102 ? 27.304 14.089 11.683 1.00 13.19 102 PHE B CA 1
ATOM 2120 C C . PHE B 1 102 ? 27.297 15.620 11.474 1.00 13.79 102 PHE B C 1
ATOM 2121 O O . PHE B 1 102 ? 26.951 16.077 10.400 1.00 13.58 102 PHE B O 1
ATOM 2129 N N . GLY B 1 103 ? 27.654 16.364 12.501 1.00 13.29 103 GLY B N 1
ATOM 2130 C CA . GLY B 1 103 ? 27.674 17.821 12.391 1.00 13.73 103 GLY B CA 1
ATOM 2131 C C . GLY B 1 103 ? 28.575 18.283 11.280 1.00 12.87 103 GLY B C 1
ATOM 2132 O O . GLY B 1 103 ? 28.287 19.237 10.546 1.00 15.02 103 GLY B O 1
ATOM 2133 N N . GLU B 1 104 ? 29.741 17.650 11.187 1.00 13.26 104 GLU B N 1
ATOM 2134 C CA . GLU B 1 104 ? 30.721 18.059 10.214 1.00 12.52 104 GLU B CA 1
ATOM 2135 C C . GLU B 1 104 ? 30.300 17.843 8.777 1.00 12.58 104 GLU B C 1
ATOM 2136 O O . GLU B 1 104 ? 30.421 18.765 7.941 1.00 13.83 104 GLU B O 1
ATOM 2142 N N . VAL B 1 105 ? 29.782 16.664 8.476 1.00 12.58 105 VAL B N 1
ATOM 2143 C CA . VAL B 1 105 ? 29.291 16.370 7.128 1.00 12.78 105 VAL B CA 1
ATOM 2144 C C . VAL B 1 105 ? 28.063 17.268 6.849 1.00 12.44 105 VAL B C 1
ATOM 2145 O O . VAL B 1 105 ? 27.921 17.867 5.781 1.00 13.56 105 VAL B O 1
ATOM 2149 N N . PHE B 1 106 ? 27.194 17.406 7.815 1.00 13.08 106 PHE B N 1
ATOM 2150 C CA . PHE B 1 106 ? 26.021 18.242 7.610 1.00 12.39 106 PHE B CA 1
ATOM 2151 C C . PHE B 1 106 ? 26.453 19.706 7.262 1.00 13.06 106 PHE B C 1
ATOM 2152 O O . PHE B 1 106 ? 25.914 20.327 6.338 1.00 13.29 106 PHE B O 1
ATOM 2160 N N . ARG B 1 107 ? 27.415 20.240 7.998 1.00 12.45 107 ARG B N 1
ATOM 2161 C CA . ARG B 1 107 ? 27.853 21.614 7.764 1.00 14.70 107 ARG B CA 1
ATOM 2162 C C . ARG B 1 107 ? 28.472 21.695 6.382 1.00 13.53 107 ARG B C 1
ATOM 2163 O O . ARG B 1 107 ? 28.304 22.754 5.729 1.00 13.72 107 ARG B O 1
ATOM 2183 N N . LEU B 1 109 ? 27.673 19.960 3.672 1.00 12.60 109 LEU B N 1
ATOM 2184 C CA . LEU B 1 109 ? 26.580 19.906 2.710 1.00 12.63 109 LEU B CA 1
ATOM 2185 C C . LEU B 1 109 ? 25.812 21.221 2.774 1.00 12.92 109 LEU B C 1
ATOM 2186 O O . LEU B 1 109 ? 25.422 21.772 1.719 1.00 13.15 109 LEU B O 1
ATOM 2191 N N . SER B 1 110 ? 25.626 21.702 3.983 1.00 13.44 110 SER B N 1
ATOM 2192 C CA . SER B 1 110 ? 24.834 22.950 4.169 1.00 13.88 110 SER B CA 1
ATOM 2193 C C . SER B 1 110 ? 25.544 24.139 3.627 1.00 13.85 110 SER B C 1
ATOM 2194 O O . SER B 1 110 ? 24.920 25.050 3.050 1.00 13.76 110 SER B O 1
ATOM 2199 N N . PHE B 1 111 ? 26.859 24.235 3.773 1.00 13.36 111 PHE B N 1
ATOM 2200 C CA . PHE B 1 111 ? 27.575 25.378 3.246 1.00 13.37 111 PHE B CA 1
ATOM 2201 C C . PHE B 1 111 ? 27.398 25.459 1.715 1.00 13.52 111 PHE B C 1
ATOM 2202 O O . PHE B 1 111 ? 27.236 26.539 1.132 1.00 12.83 111 PHE B O 1
ATOM 2210 N N . GLU B 1 112 ? 27.473 24.303 1.061 1.00 13.78 112 GLU B N 1
ATOM 2211 C CA . GLU B 1 112 ? 27.245 24.230 -0.376 1.00 15.28 112 GLU B CA 1
ATOM 2212 C C . GLU B 1 112 ? 25.852 24.668 -0.799 1.00 14.80 112 GLU B C 1
ATOM 2213 O O . GLU B 1 112 ? 25.740 25.392 -1.792 1.00 16.86 112 GLU B O 1
ATOM 2216 N N . GLU B 1 113 ? 24.830 24.294 -0.018 1.00 14.56 113 GLU B N 1
ATOM 2217 C CA . GLU B 1 113 ? 23.422 24.548 -0.296 1.00 14.27 113 GLU B CA 1
ATOM 2218 C C . GLU B 1 113 ? 22.954 25.976 0.025 1.00 13.43 113 GLU B C 1
ATOM 2219 O O . GLU B 1 113 ? 22.297 26.646 -0.813 1.00 14.73 113 GLU B O 1
ATOM 2225 N N . ILE B 1 114 ? 23.310 26.492 1.200 1.00 12.04 114 ILE B N 1
ATOM 2226 C CA . ILE B 1 114 ? 22.778 27.763 1.689 1.00 10.88 114 ILE B CA 1
ATOM 2227 C C . ILE B 1 114 ? 23.870 28.747 2.006 1.00 11.74 114 ILE B C 1
ATOM 2228 O O . ILE B 1 114 ? 23.537 29.875 2.393 1.00 13.18 114 ILE B O 1
ATOM 2233 N N . GLY B 1 115 ? 25.132 28.377 1.815 1.00 8.45 115 GLY B N 1
ATOM 2234 C CA . GLY B 1 115 ? 26.184 29.349 2.054 1.00 7.84 115 GLY B CA 1
ATOM 2235 C C . GLY B 1 115 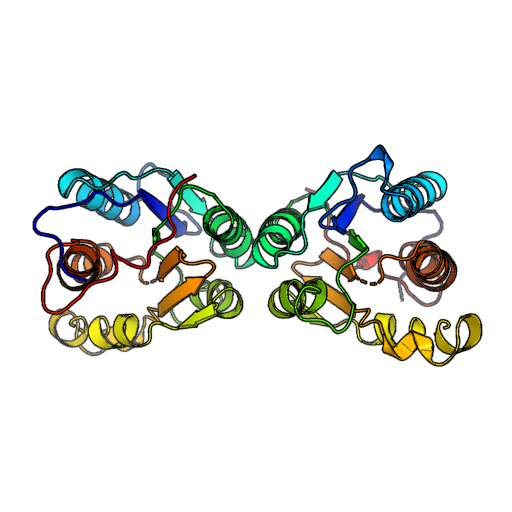? 26.497 29.597 3.534 1.00 7.04 115 GLY B C 1
ATOM 2236 O O . GLY B 1 115 ? 26.340 28.745 4.351 1.00 8.61 115 GLY B O 1
ATOM 2237 N N . THR B 1 116 ? 26.927 30.831 3.797 1.00 7.72 116 THR B N 1
ATOM 2238 C CA . THR B 1 116 ? 27.436 31.183 5.122 1.00 7.87 116 THR B CA 1
ATOM 2239 C C . THR B 1 116 ? 26.373 31.127 6.208 1.00 8.36 116 THR B C 1
ATOM 2240 O O . THR B 1 116 ? 26.674 31.016 7.406 1.00 9.14 116 THR B O 1
ATOM 2244 N N . SER B 1 117 ? 25.117 31.134 5.790 1.00 8.63 117 SER B N 1
ATOM 2245 C CA . SER B 1 117 ? 24.031 30.898 6.751 1.00 10.44 117 SER B CA 1
ATOM 2246 C C . SER B 1 117 ? 24.142 29.654 7.536 1.00 9.86 117 SER B C 1
ATOM 2247 O O . SER B 1 117 ? 23.538 29.450 8.609 1.00 11.02 117 SER B O 1
ATOM 2250 N N . THR B 1 118 ? 24.894 28.654 7.045 1.00 9.70 118 THR B N 1
ATOM 2251 C CA . THR B 1 118 ? 25.232 27.490 7.786 1.00 11.92 118 THR B CA 1
ATOM 2252 C C . THR B 1 118 ? 25.741 27.788 9.233 1.00 11.52 118 THR B C 1
ATOM 2253 O O . THR B 1 118 ? 25.493 26.981 10.136 1.00 12.40 118 THR B O 1
ATOM 2260 N N . LEU B 1 119 ? 26.419 28.890 9.392 1.00 11.57 119 LEU B N 1
ATOM 2261 C CA . LEU B 1 119 ? 26.971 29.235 10.728 1.00 11.63 119 LEU B CA 1
ATOM 2262 C C . LEU B 1 119 ? 25.841 29.408 11.767 1.00 12.88 119 LEU B C 1
ATOM 2263 O O . LEU B 1 119 ? 26.144 29.435 12.958 1.00 12.58 119 LEU B O 1
ATOM 2268 N N . GLN B 1 120 ? 24.581 29.610 11.332 1.00 12.18 120 GLN B N 1
ATOM 2269 C CA . GLN B 1 120 ? 23.518 29.992 12.270 1.00 11.61 120 GLN B CA 1
ATOM 2270 C C . GLN B 1 120 ? 22.935 28.770 12.966 1.00 14.29 120 GLN B C 1
ATOM 2271 O O . GLN B 1 120 ? 22.072 28.925 13.833 1.00 16.31 120 GLN B O 1
ATOM 2277 N N . SER B 1 121 ? 23.437 27.602 12.637 1.00 14.87 121 SER B N 1
ATOM 2278 C CA . SER B 1 121 ? 22.991 26.353 13.264 1.00 15.73 121 SER B CA 1
ATOM 2279 C C . SER B 1 121 ? 24.113 25.489 13.831 1.00 16.03 121 SER B C 1
ATOM 2280 O O . SER B 1 121 ? 25.257 25.559 13.371 1.00 16.83 121 SER B O 1
ATOM 2283 N N . ARG B 1 122 ? 23.760 24.660 14.807 1.00 16.09 122 ARG B N 1
ATOM 2284 C CA . ARG B 1 122 ? 24.712 23.832 15.588 1.00 16.80 122 ARG B CA 1
ATOM 2285 C C . ARG B 1 122 ? 24.285 22.368 15.621 1.00 17.21 122 ARG B C 1
ATOM 2286 O O . ARG B 1 122 ? 24.221 21.791 16.743 1.00 18.04 122 ARG B O 1
ATOM 2294 N N . ALA B 1 123 ? 24.032 21.753 14.455 1.00 15.25 123 ALA B N 1
ATOM 2295 C CA . ALA B 1 123 ? 23.718 20.313 14.373 1.00 15.38 123 ALA B CA 1
ATOM 2296 C C . ALA B 1 123 ? 24.731 19.446 15.097 1.00 15.07 123 ALA B C 1
ATOM 2297 O O . ALA B 1 123 ? 25.936 19.686 15.039 1.00 14.81 123 ALA B O 1
ATOM 2299 N N . VAL B 1 124 ? 24.219 18.437 15.764 1.00 13.84 124 VAL B N 1
ATOM 2300 C CA . VAL B 1 124 ? 25.081 17.586 16.601 1.00 13.90 124 VAL B CA 1
ATOM 2301 C C . VAL B 1 124 ? 24.471 16.205 16.798 1.00 14.03 124 VAL B C 1
ATOM 2302 O O . VAL B 1 124 ? 23.252 16.054 16.729 1.00 14.23 124 VAL B O 1
ATOM 2306 N N . ALA B 1 125 ? 25.299 15.173 16.992 1.00 14.41 125 ALA B N 1
ATOM 2307 C CA . ALA B 1 125 ? 24.799 13.837 17.248 1.00 13.77 125 ALA B CA 1
ATOM 2308 C C . ALA B 1 125 ? 25.641 13.190 18.316 1.00 12.87 125 ALA B C 1
ATOM 2309 O O . ALA B 1 125 ? 26.795 13.555 18.522 1.00 13.40 125 ALA B O 1
ATOM 2311 N N . GLY B 1 126 ? 25.040 12.196 18.946 1.00 13.50 126 GLY B N 1
ATOM 2312 C CA . GLY B 1 126 ? 25.702 11.403 19.978 1.00 13.73 126 GLY B CA 1
ATOM 2313 C C . GLY B 1 126 ? 25.031 10.089 20.157 1.00 13.32 126 GLY B C 1
ATOM 2314 O O . GLY B 1 126 ? 24.011 9.850 19.530 1.00 14.29 126 GLY B O 1
ATOM 2315 N N . VAL B 1 127 ? 25.561 9.236 21.039 1.00 13.27 127 VAL B N 1
ATOM 2316 C CA . VAL B 1 127 ? 24.931 7.973 21.376 1.00 12.98 127 VAL B CA 1
ATOM 2317 C C . VAL B 1 127 ? 24.851 7.978 22.905 1.00 13.01 127 VAL B C 1
ATOM 2318 O O . VAL B 1 127 ? 25.787 8.397 23.585 1.00 13.38 127 VAL B O 1
ATOM 2322 N N . ALA B 1 128 ? 23.755 7.461 23.411 1.00 14.03 128 ALA B N 1
ATOM 2323 C CA . ALA B 1 128 ? 23.522 7.240 24.848 1.00 13.98 128 ALA B CA 1
ATOM 2324 C C . ALA B 1 128 ? 22.765 5.937 25.047 1.00 13.08 128 ALA B C 1
ATOM 2325 O O . ALA B 1 128 ? 21.694 5.790 24.467 1.00 13.21 128 ALA B O 1
ATOM 2327 N N . ASN B 1 129 ? 23.328 5.010 25.813 1.00 13.29 129 ASN B N 1
ATOM 2328 C CA . ASN B 1 129 ? 22.708 3.720 26.014 1.00 12.91 129 ASN B CA 1
ATOM 2329 C C . ASN B 1 129 ? 22.356 3.064 24.693 1.00 12.70 129 ASN B C 1
ATOM 2330 O O . ASN B 1 129 ? 21.265 2.503 24.534 1.00 11.93 129 ASN B O 1
ATOM 2335 N N . LYS B 1 130 ? 23.295 3.112 23.741 1.00 12.47 130 LYS B N 1
ATOM 2336 C CA . LYS B 1 130 ? 23.077 2.513 22.421 1.00 13.20 130 LYS B CA 1
ATOM 2337 C C . LYS B 1 130 ? 21.917 3.086 21.646 1.00 13.07 130 LYS B C 1
ATOM 2338 O O . LYS B 1 130 ? 21.376 2.489 20.723 1.00 14.81 130 LYS B O 1
ATOM 2344 N N . THR B 1 131 ? 21.554 4.311 21.999 1.00 11.91 131 THR B N 1
ATOM 2345 C CA . THR B 1 131 ? 20.500 5.076 21.352 1.00 12.91 131 THR B CA 1
ATOM 2346 C C . THR B 1 131 ? 21.167 6.193 20.582 1.00 13.17 131 THR B C 1
ATOM 2347 O O . THR B 1 131 ? 21.840 7.003 21.183 1.00 13.24 131 THR B O 1
ATOM 2351 N N . LEU B 1 132 ? 21.013 6.228 19.268 1.00 13.20 132 LEU B N 1
ATOM 2352 C CA . LEU B 1 132 ? 21.603 7.270 18.447 1.00 12.87 132 LEU B CA 1
ATOM 2353 C C . LEU B 1 132 ? 20.714 8.489 18.501 1.00 13.69 132 LEU B C 1
ATOM 2354 O O . LEU B 1 132 ? 19.528 8.401 18.228 1.00 13.93 132 LEU B O 1
ATOM 2359 N N . ILE B 1 133 ? 21.306 9.653 18.794 1.00 12.49 133 ILE B N 1
ATOM 2360 C CA . ILE B 1 133 ? 20.600 10.931 18.899 1.00 13.82 133 ILE B CA 1
ATOM 2361 C C . ILE B 1 133 ? 21.154 11.889 17.864 1.00 13.18 133 ILE B C 1
ATOM 2362 O O . ILE B 1 133 ? 22.319 12.205 17.897 1.00 13.64 133 ILE B O 1
ATOM 2371 N N . LEU B 1 134 ? 20.278 12.339 16.987 1.00 13.83 134 LEU B N 1
ATOM 2372 C CA . LEU B 1 134 ? 20.678 13.221 15.862 1.00 14.06 134 LEU B CA 1
ATOM 2373 C C . LEU B 1 134 ? 19.860 14.484 15.965 1.00 13.82 134 LEU B C 1
ATOM 2374 O O . LEU B 1 134 ? 18.637 14.446 15.802 1.00 15.18 134 LEU B O 1
ATOM 2379 N N . ALA B 1 135 ? 20.520 15.609 16.196 1.00 12.80 135 ALA B N 1
ATOM 2380 C CA . ALA B 1 135 ? 19.831 16.896 16.323 1.00 13.06 135 ALA B CA 1
ATOM 2381 C C . ALA B 1 135 ? 20.195 17.839 15.180 1.00 13.67 135 ALA B C 1
ATOM 2382 O O . ALA B 1 135 ? 21.371 18.131 14.927 1.00 14.54 135 ALA B O 1
ATOM 2392 N N . PRO B 1 137 ? 18.762 21.278 12.454 1.00 13.03 137 PRO B N 1
ATOM 2393 C CA . PRO B 1 137 ? 18.020 22.528 12.482 1.00 13.58 137 PRO B CA 1
ATOM 2394 C C . PRO B 1 137 ? 16.537 22.371 12.230 1.00 13.73 137 PRO B C 1
ATOM 2395 O O . PRO B 1 137 ? 16.074 21.337 11.776 1.00 13.89 137 PRO B O 1
ATOM 2399 N N . GLY B 1 138 ? 15.818 23.415 12.581 1.00 14.47 138 GLY B N 1
ATOM 2400 C CA . GLY B 1 138 ? 14.373 23.425 12.417 1.00 15.37 138 GLY B CA 1
ATOM 2401 C C . GLY B 1 138 ? 13.928 23.526 10.974 1.00 15.41 138 GLY B C 1
ATOM 2402 O O . GLY B 1 138 ? 12.817 23.096 10.646 1.00 15.89 138 GLY B O 1
ATOM 2403 N N . SER B 1 139 ? 14.744 24.040 10.068 1.00 15.37 139 SER B N 1
ATOM 2404 C CA . SER B 1 139 ? 14.237 24.150 8.712 1.00 16.84 139 SER B CA 1
ATOM 2405 C C . SER B 1 139 ? 14.002 22.815 7.995 1.00 17.21 139 SER B C 1
ATOM 2406 O O . SER B 1 139 ? 14.794 21.882 8.137 1.00 15.32 139 SER B O 1
ATOM 2409 N N . THR B 1 140 ? 12.948 22.733 7.194 1.00 15.29 140 THR B N 1
ATOM 2410 C CA . THR B 1 140 ? 12.682 21.464 6.489 1.00 15.52 140 THR B CA 1
ATOM 2411 C C . THR B 1 140 ? 13.758 21.150 5.463 1.00 13.42 140 THR B C 1
ATOM 2412 O O . THR B 1 140 ? 14.189 20.020 5.275 1.00 14.56 140 THR B O 1
ATOM 2416 N N . LYS B 1 141 ? 14.266 22.165 4.797 1.00 12.25 141 LYS B N 1
ATOM 2417 C CA . LYS B 1 141 ? 15.368 22.000 3.871 1.00 12.92 141 LYS B CA 1
ATOM 2418 C C . LYS B 1 141 ? 16.552 21.334 4.563 1.00 13.21 141 LYS B C 1
ATOM 2419 O O . LYS B 1 141 ? 17.133 20.411 4.031 1.00 13.42 141 LYS B O 1
ATOM 2425 N N . ALA B 1 142 ? 16.897 21.814 5.749 1.00 13.37 142 ALA B N 1
ATOM 2426 C CA . ALA B 1 142 ? 18.015 21.198 6.509 1.00 13.59 142 ALA B CA 1
ATOM 2427 C C . ALA B 1 142 ? 17.683 19.763 6.842 1.00 13.68 142 ALA B C 1
ATOM 2428 O O . ALA B 1 142 ? 18.554 18.903 6.708 1.00 13.88 142 ALA B O 1
ATOM 2430 N N . CYS B 1 143 ? 16.470 19.451 7.284 1.00 12.72 143 CYS B N 1
ATOM 2431 C CA . CYS B 1 143 ? 16.109 18.063 7.574 1.00 13.99 143 CYS B CA 1
ATOM 2432 C C . CYS B 1 143 ? 16.224 17.150 6.338 1.00 13.52 143 CYS B C 1
ATOM 2433 O O . CYS B 1 143 ? 16.680 16.003 6.444 1.00 13.64 143 CYS B O 1
ATOM 2436 N N . ARG B 1 144 ? 15.834 17.659 5.168 1.00 12.54 144 ARG B N 1
ATOM 2437 C CA . ARG B 1 144 ? 15.955 16.897 3.922 1.00 12.61 144 ARG B CA 1
ATOM 2438 C C . ARG B 1 144 ? 17.417 16.612 3.572 1.00 12.13 144 ARG B C 1
ATOM 2439 O O . ARG B 1 144 ? 17.766 15.4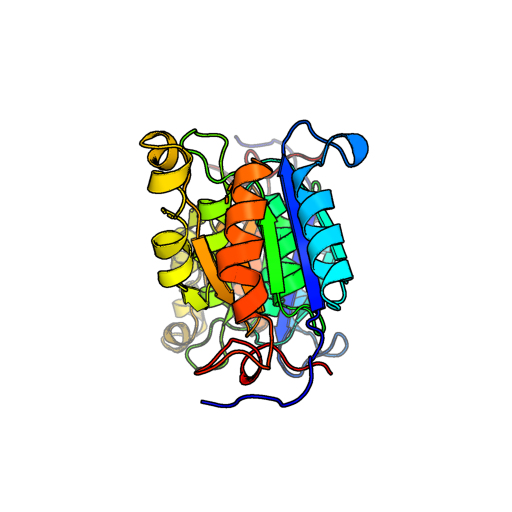87 3.198 1.00 13.63 144 ARG B O 1
ATOM 2447 N N . THR B 1 145 ? 18.292 17.611 3.692 1.00 13.22 145 THR B N 1
ATOM 2448 C CA . THR B 1 145 ? 19.670 17.437 3.423 1.00 12.79 145 THR B CA 1
ATOM 2449 C C . THR B 1 145 ? 20.260 16.406 4.367 1.00 13.21 145 THR B C 1
ATOM 2450 O O . THR B 1 145 ? 21.020 15.518 3.898 1.00 13.85 145 THR B O 1
ATOM 2454 N N . ALA B 1 146 ? 19.938 16.503 5.669 1.00 11.94 146 ALA B N 1
ATOM 2455 C CA . ALA B 1 146 ? 20.457 15.528 6.659 1.00 12.00 146 ALA B CA 1
ATOM 2456 C C . ALA B 1 146 ? 19.929 14.147 6.397 1.00 12.01 146 ALA B C 1
ATOM 2457 O O . ALA B 1 146 ? 20.683 13.189 6.393 1.00 13.01 146 ALA B O 1
ATOM 2459 N N . TRP B 1 147 ? 18.632 14.023 6.199 1.00 12.49 147 TRP B N 1
ATOM 2460 C CA . TRP B 1 147 ? 18.018 12.692 6.022 1.00 12.92 147 TRP B CA 1
ATOM 2461 C C . TRP B 1 147 ? 18.540 12.031 4.768 1.00 13.32 147 TRP B C 1
ATOM 2462 O O . TRP B 1 147 ? 19.021 10.898 4.807 1.00 14.10 147 TRP B O 1
ATOM 2473 N N . GLU B 1 148 ? 18.462 12.713 3.626 1.00 12.46 148 GLU B N 1
ATOM 2474 C CA . GLU B 1 148 ? 18.783 12.047 2.347 1.00 12.88 148 GLU B CA 1
ATOM 2475 C C . GLU B 1 148 ? 20.245 11.666 2.245 1.00 13.31 148 GLU B C 1
ATOM 2476 O O . GLU B 1 148 ? 20.587 10.572 1.723 1.00 14.22 148 GLU B O 1
ATOM 2482 N N . ASN B 1 149 ? 21.139 12.549 2.706 1.00 12.38 149 ASN B N 1
ATOM 2483 C CA . ASN B 1 149 ? 22.539 12.411 2.426 1.00 12.42 149 ASN B CA 1
ATOM 2484 C C . ASN B 1 149 ? 23.350 11.817 3.569 1.00 12.57 149 ASN B C 1
ATOM 2485 O O . ASN B 1 149 ? 24.466 11.415 3.325 1.00 14.95 149 ASN B O 1
ATOM 2490 N N . ILE B 1 150 ? 22.798 11.767 4.781 1.00 12.40 150 ILE B N 1
ATOM 2491 C CA . ILE B 1 150 ? 23.533 11.313 5.957 1.00 12.52 150 ILE B CA 1
ATOM 2492 C C . ILE B 1 150 ? 22.837 10.228 6.739 1.00 12.87 150 ILE B C 1
ATOM 2493 O O . ILE B 1 150 ? 23.384 9.111 6.981 1.00 13.50 150 ILE B O 1
ATOM 2498 N N . ILE B 1 151 ? 21.618 10.531 7.142 1.00 12.75 151 ILE B N 1
ATOM 2499 C CA . ILE B 1 151 ? 20.947 9.692 8.108 1.00 13.31 151 ILE B CA 1
ATOM 2500 C C . ILE B 1 151 ? 20.394 8.439 7.457 1.00 13.35 151 ILE B C 1
ATOM 2501 O O . ILE B 1 151 ? 20.616 7.345 7.986 1.00 12.77 151 ILE B O 1
ATOM 2506 N N . ALA B 1 152 ? 19.644 8.529 6.366 1.00 12.68 152 ALA B N 1
ATOM 2507 C CA . ALA B 1 152 ? 19.037 7.334 5.801 1.00 12.60 152 ALA B CA 1
ATOM 2508 C C . ALA B 1 152 ? 20.079 6.276 5.461 1.00 12.99 152 ALA B C 1
ATOM 2509 O O . ALA B 1 152 ? 19.919 5.099 5.864 1.00 11.32 152 ALA B O 1
ATOM 2511 N N . PRO B 1 153 ? 21.151 6.626 4.781 1.00 11.28 153 PRO B N 1
ATOM 2512 C CA . PRO B 1 153 ? 22.164 5.620 4.505 1.00 12.20 153 PRO B CA 1
ATOM 2513 C C . PRO B 1 153 ? 22.737 4.963 5.768 1.00 12.58 153 PRO B C 1
ATOM 2514 O O . PRO B 1 153 ? 22.961 3.757 5.787 1.00 12.02 153 PRO B O 1
ATOM 2518 N N . GLN B 1 154 ? 23.015 5.756 6.804 1.00 11.22 154 GLN B N 1
ATOM 2519 C CA . GLN B 1 154 ? 23.604 5.165 7.995 1.00 11.41 154 GLN B CA 1
ATOM 2520 C C . GLN B 1 154 ? 22.655 4.344 8.851 1.00 10.74 154 GLN B C 1
ATOM 2521 O O . GLN B 1 154 ? 23.049 3.554 9.692 1.00 12.26 154 GLN B O 1
ATOM 2527 N N . LEU B 1 155 ? 21.364 4.499 8.615 1.00 11.06 155 LEU B N 1
ATOM 2528 C CA . LEU B 1 155 ? 20.359 3.667 9.270 1.00 11.34 155 LEU B CA 1
ATOM 2529 C C . LEU B 1 155 ? 19.963 2.427 8.454 1.00 11.86 155 LEU B C 1
ATOM 2530 O O . LEU B 1 155 ? 19.158 1.578 8.928 1.00 13.64 155 LEU B O 1
ATOM 2535 N N . ASP B 1 156 ? 20.545 2.270 7.268 1.00 11.12 156 ASP B N 1
ATOM 2536 C CA . ASP B 1 156 ? 20.272 1.139 6.389 1.00 10.63 156 ASP B CA 1
ATOM 2537 C C . ASP B 1 156 ? 21.343 0.079 6.624 1.00 10.67 156 ASP B C 1
ATOM 2538 O O . ASP B 1 156 ? 22.537 0.333 6.396 1.00 10.92 156 ASP B O 1
ATOM 2543 N N . ALA B 1 157 ? 20.915 -1.037 7.163 1.00 11.31 157 ALA B N 1
ATOM 2544 C CA . ALA B 1 157 ? 21.810 -2.155 7.435 1.00 12.16 157 ALA B CA 1
ATOM 2545 C C . ALA B 1 157 ? 22.601 -2.643 6.219 1.00 12.20 157 ALA B C 1
ATOM 2546 O O . ALA B 1 157 ? 23.601 -3.388 6.390 1.00 12.76 157 ALA B O 1
ATOM 2548 N N . ARG B 1 158 ? 22.165 -2.291 5.003 1.00 10.98 158 ARG B N 1
ATOM 2549 C CA . ARG B 1 158 ? 22.817 -2.730 3.784 1.00 10.22 158 ARG B CA 1
ATOM 2550 C C . ARG B 1 158 ? 23.988 -1.835 3.398 1.00 11.20 158 ARG B C 1
ATOM 2551 O O . ARG B 1 158 ? 24.757 -2.179 2.520 1.00 11.61 158 ARG B O 1
ATOM 2559 N N . THR B 1 159 ? 24.122 -0.677 4.025 1.00 10.56 159 THR B N 1
ATOM 2560 C CA . THR B 1 159 ? 25.090 0.304 3.589 1.00 9.64 159 THR B CA 1
ATOM 2561 C C . THR B 1 159 ? 26.556 -0.113 3.865 1.00 10.73 159 THR B C 1
ATOM 2562 O O . THR B 1 159 ? 26.886 -0.398 4.994 1.00 10.32 159 THR B O 1
ATOM 2566 N N . ARG B 1 160 ? 27.380 -0.125 2.823 1.00 8.79 160 ARG B N 1
ATOM 2567 C CA . ARG B 1 160 ? 28.776 -0.492 2.895 1.00 8.48 160 ARG B CA 1
ATOM 2568 C C . ARG B 1 160 ? 29.603 0.778 2.927 1.00 9.92 160 ARG B C 1
ATOM 2569 O O . ARG B 1 160 ? 29.164 1.794 2.399 1.00 11.67 160 ARG B O 1
ATOM 2584 N N . PRO B 1 161 ? 30.778 0.719 3.538 1.00 9.32 161 PRO B N 1
ATOM 2585 C CA . PRO B 1 161 ? 31.302 -0.439 4.258 1.00 9.24 161 PRO B CA 1
ATOM 2586 C C . PRO B 1 161 ? 30.712 -0.740 5.634 1.00 10.11 161 PRO B C 1
ATOM 2587 O O . PRO B 1 161 ? 30.753 -1.898 6.085 1.00 11.61 161 PRO B O 1
ATOM 2591 N N . CYS B 1 162 ? 30.137 0.243 6.282 1.00 10.30 162 CYS B N 1
ATOM 2592 C CA . CYS B 1 162 ? 29.536 0.038 7.587 1.00 11.68 162 CYS B CA 1
ATOM 2593 C C . CYS B 1 162 ? 28.470 1.036 7.897 1.00 11.68 162 CYS B C 1
ATOM 2594 O O . CYS B 1 162 ? 28.353 2.090 7.222 1.00 11.55 162 CYS B O 1
ATOM 2597 N N . ASN B 1 163 ? 27.647 0.702 8.882 1.00 11.63 163 ASN B N 1
ATOM 2598 C CA . ASN B 1 163 ? 26.556 1.564 9.295 1.00 11.71 163 ASN B CA 1
ATOM 2599 C C . ASN B 1 163 ? 26.183 1.341 10.783 1.00 12.20 163 ASN B C 1
ATOM 2600 O O . ASN B 1 163 ? 26.871 0.610 11.493 1.00 12.99 163 ASN B O 1
ATOM 2605 N N . PHE B 1 164 ? 25.121 1.953 11.263 1.00 13.84 164 PHE B N 1
ATOM 2606 C CA . PHE B 1 164 ? 24.777 1.867 12.692 1.00 15.66 164 PHE B CA 1
ATOM 2607 C C . PHE B 1 164 ? 24.125 0.587 13.116 1.00 17.69 164 PHE B C 1
ATOM 2608 O O . PHE B 1 164 ? 24.097 0.253 14.300 1.00 18.48 164 PHE B O 1
ATOM 2616 N N . HIS B 1 165 ? 23.595 -0.165 12.168 1.00 18.84 165 HIS B N 1
ATOM 2617 C CA . HIS B 1 165 ? 22.725 -1.234 12.583 1.00 21.87 165 HIS B CA 1
ATOM 2618 C C . HIS B 1 165 ? 23.357 -2.120 13.635 1.00 22.29 165 HIS B C 1
ATOM 2619 O O . HIS B 1 165 ? 22.729 -2.371 14.668 1.00 24.61 165 HIS B O 1
ATOM 2626 N N . PRO B 1 166 ? 24.537 -2.689 13.396 1.00 22.91 166 PRO B N 1
ATOM 2627 C CA . PRO B 1 166 ? 24.993 -3.694 14.359 1.00 23.56 166 PRO B CA 1
ATOM 2628 C C . PRO B 1 166 ? 24.930 -3.180 15.809 1.00 22.78 166 PRO B C 1
ATOM 2629 O O . PRO B 1 166 ? 24.770 -4.052 16.686 1.00 24.63 166 PRO B O 1
ATOM 2633 N N . HIS B 1 167 ? 25.047 -1.879 16.036 1.00 23.50 167 HIS B N 1
ATOM 2634 C CA . HIS B 1 167 ? 25.318 -1.336 17.351 1.00 22.52 167 HIS B CA 1
ATOM 2635 C C . HIS B 1 167 ? 24.162 -0.606 17.991 1.00 20.29 167 HIS B C 1
ATOM 2636 O O . HIS B 1 167 ? 24.338 -0.018 19.065 1.00 21.71 167 HIS B O 1
ATOM 2643 N N . LEU B 1 168 ? 22.999 -0.552 17.352 1.00 16.62 168 LEU B N 1
ATOM 2644 C CA . LEU B 1 168 ? 21.867 0.077 18.006 1.00 14.77 168 LEU B CA 1
ATOM 2645 C C . LEU B 1 168 ? 21.273 -0.872 19.081 1.00 14.49 168 LEU B C 1
ATOM 2646 O O . LEU B 1 168 ? 21.370 -2.084 19.026 1.00 15.44 168 LEU B O 1
ATOM 2651 N N . LYS B 1 169 ? 20.626 -0.270 20.064 1.00 14.38 169 LYS B N 1
ATOM 2652 C CA . LYS B 1 169 ? 19.972 -0.932 21.187 1.00 14.61 169 LYS B CA 1
ATOM 2653 C C . LYS B 1 169 ? 19.095 -2.062 20.731 1.00 14.87 169 LYS B C 1
ATOM 2654 O O . LYS B 1 169 ? 18.202 -1.824 19.938 1.00 15.09 169 LYS B O 1
ATOM 2660 N N . LYS B 1 170 ? 19.354 -3.240 21.269 1.00 16.90 170 LYS B N 1
ATOM 2661 C CA . LYS B 1 170 ? 18.634 -4.432 20.886 1.00 19.03 170 LYS B CA 1
ATOM 2662 C C . LYS B 1 170 ? 17.319 -4.408 21.630 1.00 19.34 170 LYS B C 1
ATOM 2663 O O . LYS B 1 170 ? 17.252 -4.064 22.795 1.00 19.91 170 LYS B O 1
ATOM 2669 N N . GLY B 1 171 ? 16.251 -4.793 20.957 1.00 22.25 171 GLY B N 1
ATOM 2670 C CA . GLY B 1 171 ? 14.988 -4.961 21.643 1.00 24.35 171 GLY B CA 1
ATOM 2671 C C . GLY B 1 171 ? 14.980 -6.057 22.696 1.00 25.92 171 GLY B C 1
ATOM 2672 O O . GLY B 1 171 ? 15.821 -6.965 22.724 1.00 26.74 171 GLY B O 1
ATOM 2673 N N . SER B 1 172 ? 14.013 -5.948 23.598 1.00 27.71 172 SER B N 1
ATOM 2674 C CA . SER B 1 172 ? 13.789 -6.968 24.626 1.00 28.64 172 SER B CA 1
ATOM 2675 C C . SER B 1 172 ? 12.554 -7.771 24.230 1.00 28.87 172 SER B C 1
ATOM 2676 O O . SER B 1 172 ? 11.909 -7.332 23.265 1.00 29.90 172 SER B O 1
#

Nearest PDB structures (foldseek):
  1mkz-assembly1_A  TM=1.006E+00  e=1.012E-33  Escherichia coli
  1r2k-assembly1_B  TM=1.002E+00  e=6.030E-32  Escherichia coli
  1y5e-assembly1_C  TM=9.711E-01  e=9.457E-16  Bacillus cereus
  2is8-assembly1_C  TM=9.037E-01  e=2.715E-13  Thermus thermophilus HB8
  3mcj-assembly2_D  TM=8.959E-01  e=6.299E-12  Aquifex aeolicus VF5

Secondary structure (P-SEA, 3-state):
ccccbbbbbbbbbbbbccccccccaaaaaaaaaaaaaacccccccccccccaaaaaaaaaaaaacccccbbbbccccccccccccccccccccccccaaaaaaacccccccccccccccccccccccbbbcccccaaaaaaaaacccccccccccccccccccccccc/cccccbbbbbbbbbbbbcccccccccaaaaaaaaaaaaacccccccccccccaaaaaaaaaaaaacccccbbbbcccccccccccccccccccccccaaaaaaaacccccccccccccccccccccccbbbcccccaaaaaaaaacccccccccccccccccccccccc

GO terms:
  GO:0034214 protein hexamerization (P, IDA)
  GO:0005829 cytosol (C, IDA)
  GO:0042802 identical protein binding (F, IDA)

Organism: Escherichia coli (strain K12) (NCBI:txid83333)

CATH classification: 3.40.980.10

Radius of gyration: 22.32 Å; Cα contacts (8 Å, |Δi|>4): 708; chains: 2; bounding box: 37×43×64 Å

Solvent-accessible surface area: 15779 Å² total